Protein AF-A0AAE4M9Y8-F1 (afdb_monomer_lite)

Sequence (196 aa):
MDESIRLLVINYEISNPSALKWVSYSILFYFAWRFYLNSRRRIRTGYRKSVSIHNFPNKESRFYKKLVSLADEHYVKNKKSEFEETRQSKFDDNPVEGFNNELYRIHVSKFSYESEKLTLTYQVQYSGTRLAGNDFTNGVIKFSSIEWLLFKFIGFFKFSIKQEDAPDYLLPWVLFTLALVCGVLTKLGISVNCIG

Sec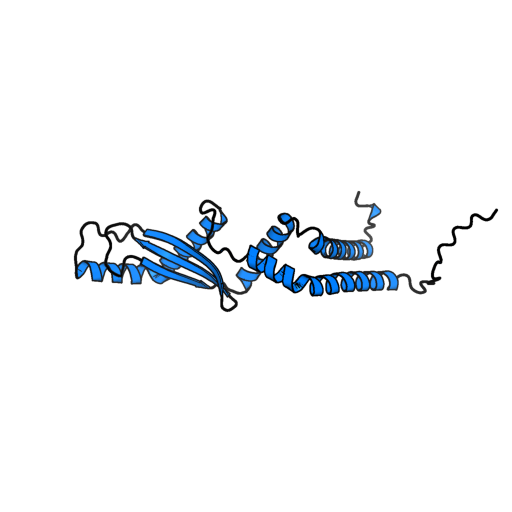ondary structure (DSSP, 8-state):
--------------S-HHHHHHHHHHHHHHHHHHHHHHHHHHHHHHHHHHH-BSS-S-TTSHHHHHHHHHHHHHHHHHTHHHHHHHHHHHHHHS--TT--SS-EEEEEEEEEEETTEEEEEEEEEESSS--TT-SEEEEEEE--HHHHHHHHHHHHHHHHHH-TTSHHHHHHHHHHHHHHHHHHHHHTT--GGG--

Radius of gyration: 28.94 Å; chains: 1; bounding box: 62×29×99 Å

pLDDT: mean 70.97, std 15.84, range [32.91, 94.44]

Structure (mmCIF, N/CA/C/O backbone):
data_AF-A0AAE4M9Y8-F1
#
_entry.id   AF-A0AAE4M9Y8-F1
#
loop_
_atom_site.group_PDB
_atom_site.id
_atom_site.type_symbol
_atom_site.label_atom_id
_atom_site.label_alt_id
_atom_site.label_comp_id
_atom_site.label_asym_id
_atom_site.label_entity_id
_atom_site.label_seq_id
_atom_site.pdbx_PDB_ins_code
_atom_site.Cartn_x
_atom_site.Cartn_y
_atom_site.Cartn_z
_atom_site.occupancy
_atom_site.B_iso_or_equiv
_atom_site.auth_seq_id
_atom_site.auth_comp_id
_atom_site.auth_asym_id
_atom_site.auth_atom_id
_atom_site.pdbx_PDB_model_num
ATOM 1 N N . MET A 1 1 ? 25.024 -17.452 -68.320 1.00 37.22 1 MET A N 1
ATOM 2 C CA . MET A 1 1 ? 24.162 -17.733 -67.159 1.00 37.22 1 MET A CA 1
ATOM 3 C C . MET A 1 1 ? 24.607 -16.785 -66.073 1.00 37.22 1 MET A C 1
ATOM 5 O O . MET A 1 1 ? 25.710 -16.929 -65.566 1.00 37.22 1 MET A O 1
ATOM 9 N N . ASP A 1 2 ? 23.809 -15.738 -65.887 1.00 40.50 2 ASP A N 1
ATOM 10 C CA . ASP A 1 2 ? 23.988 -14.692 -64.886 1.00 40.50 2 ASP A CA 1
ATOM 11 C C . ASP A 1 2 ? 23.599 -15.217 -63.505 1.00 40.50 2 ASP A C 1
ATOM 13 O O . ASP A 1 2 ? 22.469 -15.659 -63.316 1.00 40.50 2 ASP A O 1
ATOM 17 N N . GLU A 1 3 ? 24.492 -15.079 -62.529 1.00 40.16 3 GLU A N 1
ATOM 18 C CA . GLU A 1 3 ? 24.159 -15.196 -61.106 1.00 40.16 3 GLU A CA 1
ATOM 19 C C . GLU A 1 3 ? 24.722 -13.988 -60.347 1.00 40.16 3 GLU A C 1
ATOM 21 O O . GLU A 1 3 ? 25.567 -14.092 -59.464 1.00 40.16 3 GLU A O 1
ATOM 26 N N . SER A 1 4 ? 24.259 -12.788 -60.711 1.00 33.75 4 SER A N 1
ATOM 27 C CA . SER A 1 4 ? 24.432 -11.601 -59.873 1.00 33.75 4 SER A CA 1
ATOM 28 C C . SER A 1 4 ? 23.169 -11.393 -59.037 1.00 33.75 4 SER A C 1
ATOM 30 O O . SER A 1 4 ? 22.154 -10.915 -59.550 1.00 33.75 4 SER A O 1
ATOM 32 N N . ILE A 1 5 ? 23.219 -11.713 -57.743 1.00 35.91 5 ILE A N 1
ATOM 33 C CA . ILE A 1 5 ? 22.190 -11.281 -56.789 1.00 35.91 5 ILE A CA 1
ATOM 34 C C . ILE A 1 5 ? 22.395 -9.778 -56.567 1.00 35.91 5 ILE A C 1
ATOM 36 O O . ILE A 1 5 ? 23.125 -9.343 -55.678 1.00 35.91 5 ILE A O 1
ATOM 40 N N . ARG A 1 6 ? 21.772 -8.959 -57.422 1.00 32.91 6 ARG A N 1
ATOM 41 C CA . ARG A 1 6 ? 21.616 -7.522 -57.189 1.00 32.91 6 ARG A CA 1
ATOM 42 C C . ARG A 1 6 ? 20.614 -7.336 -56.055 1.00 32.91 6 ARG A C 1
ATOM 44 O O . ARG A 1 6 ? 19.415 -7.204 -56.287 1.00 32.91 6 ARG A O 1
ATOM 51 N N . LEU A 1 7 ? 21.107 -7.276 -54.822 1.00 37.88 7 LEU A N 1
ATOM 52 C CA . LEU A 1 7 ? 20.439 -6.445 -53.828 1.00 37.88 7 LEU A CA 1
ATOM 53 C C . LEU A 1 7 ? 20.457 -5.025 -54.404 1.00 37.88 7 LEU A C 1
ATOM 55 O O . LEU A 1 7 ? 21.527 -4.491 -54.693 1.00 37.88 7 LEU A O 1
ATOM 59 N N . LEU A 1 8 ? 19.276 -4.455 -54.649 1.00 42.84 8 LEU A N 1
ATOM 60 C CA . LEU A 1 8 ? 19.076 -3.036 -54.944 1.00 42.84 8 LEU A CA 1
ATOM 61 C C . LEU A 1 8 ? 19.569 -2.242 -53.725 1.00 42.84 8 LEU A C 1
ATOM 63 O O . LEU A 1 8 ? 18.801 -1.844 -52.853 1.00 42.84 8 LEU A O 1
ATOM 67 N N . VAL A 1 9 ? 20.888 -2.092 -53.621 1.00 39.91 9 VAL A N 1
ATOM 68 C CA . VAL A 1 9 ? 21.540 -1.221 -52.659 1.00 39.91 9 VAL A CA 1
ATOM 69 C C . VAL A 1 9 ? 21.173 0.183 -53.101 1.00 39.91 9 VAL A C 1
ATOM 71 O O . VAL A 1 9 ? 21.657 0.681 -54.116 1.00 39.91 9 VAL A O 1
ATOM 74 N N . ILE A 1 10 ? 20.272 0.816 -52.356 1.00 40.62 10 ILE A N 1
ATOM 75 C CA . ILE A 1 10 ? 20.215 2.271 -52.312 1.00 40.62 10 ILE A CA 1
ATOM 76 C C . ILE A 1 10 ? 21.647 2.697 -51.979 1.00 40.62 10 ILE A C 1
ATOM 78 O O . ILE A 1 10 ? 22.110 2.454 -50.865 1.00 40.62 10 ILE A O 1
ATOM 82 N N . ASN A 1 11 ? 22.371 3.233 -52.963 1.00 40.25 11 ASN A N 1
ATOM 83 C CA . ASN A 1 11 ? 23.727 3.751 -52.799 1.00 40.25 11 ASN A CA 1
ATOM 84 C C . ASN A 1 11 ? 23.649 4.995 -51.900 1.00 40.25 11 ASN A C 1
ATOM 86 O O . ASN A 1 11 ? 23.624 6.128 -52.370 1.00 40.25 11 ASN A O 1
ATOM 90 N N . TYR A 1 12 ? 23.526 4.780 -50.593 1.00 47.47 12 TYR A N 1
ATOM 91 C CA . TYR A 1 12 ? 23.706 5.816 -49.592 1.00 47.47 12 TYR A CA 1
ATOM 92 C C . TYR A 1 12 ? 25.202 5.887 -49.308 1.00 47.47 12 TYR A C 1
ATOM 94 O O . TYR A 1 12 ? 25.738 5.124 -48.506 1.00 47.47 12 TYR A O 1
ATOM 102 N N . GLU A 1 13 ? 25.896 6.788 -49.997 1.00 47.88 13 GLU A N 1
ATOM 103 C CA . GLU A 1 13 ? 27.241 7.166 -49.592 1.00 47.88 13 GLU A CA 1
ATOM 104 C C . GLU A 1 13 ? 27.118 7.921 -48.262 1.00 47.88 13 GLU A C 1
ATOM 106 O O . GLU A 1 13 ? 26.622 9.047 -48.196 1.00 47.88 13 GLU A O 1
ATOM 111 N N . ILE A 1 14 ? 27.485 7.263 -47.160 1.00 50.56 14 ILE A N 1
ATOM 112 C CA . ILE A 1 14 ? 27.466 7.873 -45.830 1.00 50.56 14 ILE A CA 1
ATOM 113 C C . ILE A 1 14 ? 28.656 8.831 -45.764 1.00 50.56 14 ILE A C 1
ATOM 115 O O . ILE A 1 14 ? 29.744 8.470 -45.326 1.00 50.56 14 ILE A O 1
ATOM 119 N N . SER A 1 15 ? 28.438 10.075 -46.184 1.00 57.81 15 SER A N 1
ATOM 120 C CA . SER A 1 15 ? 29.466 11.124 -46.219 1.00 57.81 15 SER A CA 1
ATOM 121 C C . SER A 1 15 ? 29.998 11.474 -44.821 1.00 57.81 15 SER A C 1
ATOM 123 O O . SER A 1 15 ? 31.056 12.080 -44.683 1.00 57.81 15 SER A O 1
ATOM 125 N N . ASN A 1 16 ? 29.267 11.098 -43.763 1.00 57.06 16 ASN A N 1
ATOM 126 C CA . ASN A 1 16 ? 29.684 11.285 -42.380 1.00 57.06 16 ASN A CA 1
ATOM 127 C C . ASN A 1 16 ? 29.318 10.070 -41.495 1.00 57.06 16 ASN A C 1
ATOM 129 O O . ASN A 1 16 ? 28.226 10.027 -40.918 1.00 57.06 16 ASN A O 1
ATOM 133 N N . PRO A 1 17 ? 30.223 9.089 -41.322 1.00 61.84 17 PRO A N 1
ATOM 134 C CA . PRO A 1 17 ? 29.968 7.890 -40.517 1.00 61.84 17 PRO A CA 1
ATOM 135 C C . PRO A 1 17 ? 29.718 8.188 -39.030 1.00 61.84 17 PRO A C 1
ATOM 137 O O . PRO A 1 17 ? 29.093 7.388 -38.332 1.00 61.84 17 PRO A O 1
ATOM 140 N N . SER A 1 18 ? 30.134 9.357 -38.530 1.00 60.47 18 SER A N 1
ATOM 141 C CA . SER A 1 18 ? 29.829 9.777 -37.157 1.00 60.47 18 SER A CA 1
ATOM 142 C C . SER A 1 18 ? 28.358 10.182 -36.972 1.00 60.47 18 SER A C 1
ATOM 144 O O . SER A 1 18 ? 27.792 9.958 -35.899 1.00 60.47 18 SER A O 1
ATOM 146 N N . ALA A 1 19 ? 27.709 10.687 -38.027 1.00 60.97 19 ALA A N 1
ATOM 147 C CA . ALA A 1 19 ? 26.287 11.026 -38.023 1.00 60.97 19 ALA A CA 1
ATOM 148 C C . ALA A 1 19 ? 25.396 9.774 -38.012 1.00 60.97 19 ALA A C 1
ATOM 150 O O . ALA A 1 19 ? 24.307 9.804 -37.444 1.00 60.97 19 ALA A O 1
ATOM 151 N N . LEU A 1 20 ? 25.880 8.649 -38.552 1.00 65.69 20 LEU A N 1
ATOM 152 C CA . LEU A 1 20 ? 25.139 7.387 -38.607 1.00 65.69 20 LEU A CA 1
ATOM 153 C C . LEU A 1 20 ? 24.733 6.884 -37.215 1.00 65.69 20 LEU A C 1
ATOM 155 O O . LEU A 1 20 ? 23.620 6.404 -37.034 1.00 65.69 20 LEU A O 1
ATOM 159 N N . LYS A 1 21 ? 25.600 7.046 -36.206 1.00 66.25 21 LYS A N 1
ATOM 160 C CA . LYS A 1 21 ? 25.289 6.665 -34.815 1.00 66.25 21 LYS A CA 1
ATOM 161 C C . LYS A 1 21 ? 24.096 7.454 -34.280 1.00 66.25 21 LYS A C 1
ATOM 163 O O . LYS A 1 21 ? 23.191 6.879 -33.684 1.00 66.25 21 LYS A O 1
ATOM 168 N N . TRP A 1 22 ? 24.079 8.758 -34.541 1.00 68.69 22 TRP A N 1
ATOM 169 C CA . TRP A 1 22 ? 22.992 9.638 -34.127 1.00 68.69 22 TRP A CA 1
ATOM 170 C C . TRP A 1 22 ? 21.701 9.341 -34.880 1.00 68.69 22 TRP A C 1
ATOM 172 O O . TRP A 1 22 ? 20.658 9.250 -34.246 1.00 68.69 22 TRP A O 1
ATOM 182 N N . VAL A 1 23 ? 21.774 9.089 -36.190 1.00 72.75 23 VAL A N 1
ATOM 183 C CA . VAL A 1 23 ? 20.616 8.672 -36.995 1.00 72.75 23 VAL A CA 1
ATOM 184 C C . VAL A 1 23 ? 20.043 7.351 -36.476 1.00 72.75 23 VAL A C 1
ATOM 186 O O . VAL A 1 23 ? 18.838 7.257 -36.254 1.00 72.75 23 VAL A O 1
ATOM 189 N N . SER A 1 24 ? 20.887 6.361 -36.177 1.00 68.75 24 SER A N 1
ATOM 190 C CA . SER A 1 24 ? 20.460 5.090 -35.583 1.00 68.75 24 SER A CA 1
ATOM 191 C C . SER A 1 24 ? 19.815 5.278 -34.208 1.00 68.75 24 SER A C 1
ATOM 193 O O . SER A 1 24 ? 18.764 4.695 -33.945 1.00 68.75 24 SER A O 1
ATOM 195 N N . TYR A 1 25 ? 20.373 6.131 -33.341 1.00 71.31 25 TYR A N 1
ATOM 196 C CA . TYR A 1 25 ? 19.757 6.456 -32.050 1.00 71.31 25 TYR A CA 1
ATOM 197 C C . TYR A 1 25 ? 18.426 7.190 -32.202 1.00 71.31 25 TYR A C 1
ATOM 199 O O . TYR A 1 25 ? 17.485 6.885 -31.473 1.00 71.31 25 TYR A O 1
ATOM 207 N N . SER A 1 26 ? 18.310 8.108 -33.161 1.00 70.69 26 SER A N 1
ATOM 208 C CA . SER A 1 26 ? 17.064 8.813 -33.461 1.00 70.69 26 SER A CA 1
ATOM 209 C C . SER A 1 26 ? 15.992 7.875 -34.011 1.00 70.69 26 SER A C 1
ATOM 211 O O . SER A 1 26 ? 14.836 7.990 -33.614 1.00 70.69 26 SER A O 1
ATOM 213 N N . ILE A 1 27 ? 16.360 6.916 -34.865 1.00 71.75 27 ILE A N 1
ATOM 214 C CA . ILE A 1 27 ? 15.446 5.891 -35.384 1.00 71.75 27 ILE A CA 1
ATOM 215 C C . ILE A 1 27 ? 14.986 4.966 -34.250 1.00 71.75 27 ILE A C 1
ATOM 217 O O . ILE A 1 27 ? 13.786 4.745 -34.090 1.00 71.75 27 ILE A O 1
ATOM 221 N N . LEU A 1 28 ? 15.910 4.482 -33.413 1.00 69.31 28 LEU A N 1
ATOM 222 C CA . LEU A 1 28 ? 15.579 3.656 -32.246 1.00 69.31 28 LEU A CA 1
ATOM 223 C C . LEU A 1 28 ? 14.674 4.404 -31.260 1.00 69.31 28 LEU A C 1
ATOM 225 O O . LEU A 1 28 ? 13.669 3.856 -30.809 1.00 69.31 28 LEU A O 1
ATOM 229 N N . PHE A 1 29 ? 14.982 5.670 -30.972 1.00 71.06 29 PHE A N 1
ATOM 230 C CA . PHE A 1 29 ? 14.150 6.523 -30.130 1.00 71.06 29 PHE A CA 1
ATOM 231 C C . PHE A 1 29 ? 12.767 6.743 -30.746 1.00 71.06 29 PHE A C 1
ATOM 233 O O . PHE A 1 29 ? 11.764 6.627 -30.048 1.00 71.06 29 PHE A O 1
ATOM 240 N N . TYR A 1 30 ? 12.689 7.014 -32.052 1.00 74.50 30 TYR A N 1
ATOM 241 C CA . TYR A 1 30 ? 11.427 7.196 -32.764 1.00 74.50 30 TYR A CA 1
ATOM 242 C C . TYR A 1 30 ? 10.544 5.949 -32.679 1.00 74.50 30 TYR A C 1
ATOM 244 O O . TYR A 1 30 ? 9.360 6.065 -32.354 1.00 74.50 30 TYR A O 1
ATOM 252 N N . PHE A 1 31 ? 11.106 4.758 -32.906 1.00 64.38 31 PHE A N 1
ATOM 253 C CA . PHE A 1 31 ? 10.368 3.503 -32.776 1.00 64.38 31 PHE A CA 1
ATOM 254 C C . PHE A 1 31 ? 9.948 3.231 -31.329 1.00 64.38 31 PHE A C 1
ATOM 256 O O . PHE A 1 31 ? 8.778 2.926 -31.100 1.00 64.38 31 PHE A O 1
ATOM 263 N N . ALA A 1 32 ? 10.833 3.426 -30.346 1.00 66.44 32 ALA A N 1
ATOM 264 C CA . ALA A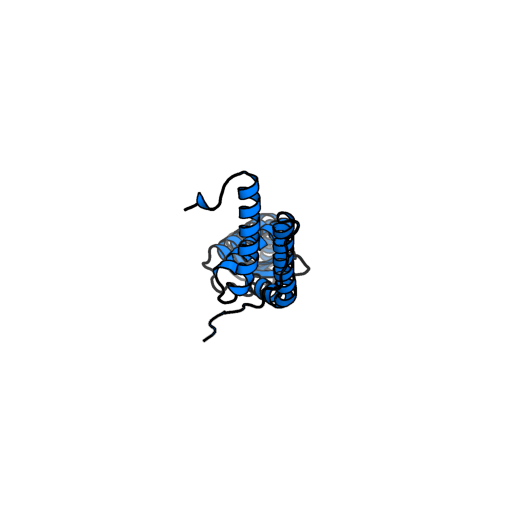 1 32 ? 10.496 3.287 -28.926 1.00 66.44 32 ALA A CA 1
ATOM 265 C C . ALA A 1 32 ? 9.383 4.264 -28.498 1.00 66.44 32 ALA A C 1
ATOM 267 O O . ALA A 1 32 ? 8.439 3.885 -27.801 1.00 66.44 32 ALA A O 1
ATOM 268 N N . TRP A 1 33 ? 9.438 5.509 -28.977 1.00 68.56 33 TRP A N 1
ATOM 269 C CA . TRP A 1 33 ? 8.441 6.547 -28.726 1.00 68.56 33 TRP A CA 1
ATOM 270 C C . TRP A 1 33 ? 7.088 6.237 -29.378 1.00 68.56 33 TRP A C 1
ATOM 272 O O . TRP A 1 33 ? 6.051 6.278 -28.711 1.00 68.56 33 TRP A O 1
ATOM 282 N N . ARG A 1 34 ? 7.071 5.876 -30.668 1.00 67.94 34 ARG A N 1
ATOM 283 C CA . ARG A 1 34 ? 5.857 5.451 -31.391 1.00 67.94 34 ARG A CA 1
ATOM 284 C C . ARG A 1 34 ? 5.220 4.232 -30.739 1.00 67.94 34 ARG A C 1
ATOM 286 O O . ARG A 1 34 ? 4.000 4.192 -30.576 1.00 67.94 34 ARG A O 1
ATOM 293 N N . PHE A 1 35 ? 6.039 3.268 -30.336 1.00 63.44 35 PHE A N 1
ATOM 294 C CA . PHE A 1 35 ? 5.577 2.073 -29.653 1.00 63.44 35 PHE A CA 1
ATOM 295 C C . PHE A 1 35 ? 4.979 2.415 -28.284 1.00 63.44 35 PHE A C 1
ATOM 297 O O . PHE A 1 35 ? 3.879 1.955 -27.978 1.00 63.44 35 PHE A O 1
ATOM 304 N N . TYR A 1 36 ? 5.616 3.300 -27.504 1.00 65.94 36 TYR A N 1
ATOM 305 C CA . TYR A 1 36 ? 5.064 3.822 -26.249 1.00 65.94 36 TYR A CA 1
ATOM 306 C C . TYR A 1 36 ? 3.713 4.517 -26.453 1.00 65.94 36 TYR A C 1
ATOM 308 O O . TYR A 1 36 ? 2.771 4.248 -25.711 1.00 65.94 36 TYR A O 1
ATOM 316 N N . LEU A 1 37 ? 3.580 5.377 -27.468 1.00 68.50 37 LEU A N 1
ATOM 317 C CA . LEU A 1 37 ? 2.318 6.059 -27.766 1.00 68.50 37 LEU A CA 1
ATOM 318 C C . LEU A 1 37 ? 1.194 5.071 -28.107 1.00 68.50 37 LEU A C 1
ATOM 320 O O . LEU A 1 37 ? 0.09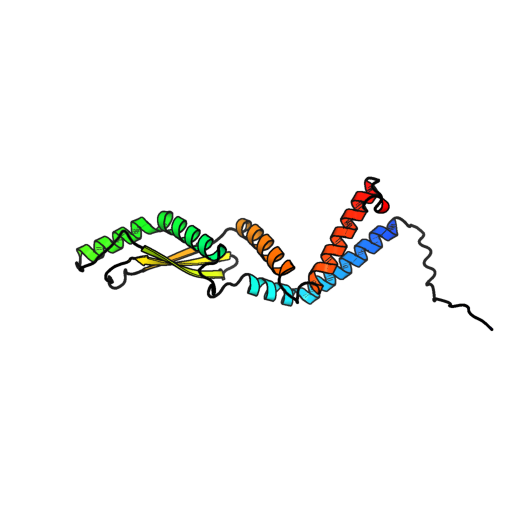2 5.202 -27.571 1.00 68.50 37 LEU A O 1
ATOM 324 N N . ASN A 1 38 ? 1.484 4.057 -28.925 1.00 64.38 38 ASN A N 1
ATOM 325 C CA . ASN A 1 38 ? 0.505 3.046 -29.337 1.00 64.38 38 ASN A CA 1
ATOM 326 C C . ASN A 1 38 ? 0.114 2.099 -28.190 1.00 64.38 38 ASN A C 1
ATOM 328 O O . ASN A 1 38 ? -1.040 1.689 -28.076 1.00 64.38 38 ASN A O 1
ATOM 332 N N . SER A 1 39 ? 1.049 1.792 -27.293 1.00 61.59 39 SER A N 1
ATOM 333 C CA . SER A 1 39 ? 0.820 0.911 -26.144 1.00 61.59 39 SER A CA 1
ATOM 334 C C . SER A 1 39 ? 0.386 1.662 -24.878 1.00 61.59 39 SER A C 1
ATOM 336 O O . SER A 1 39 ? -0.009 1.031 -23.898 1.00 61.59 39 SER A O 1
ATOM 338 N N . ARG A 1 40 ? 0.347 3.005 -24.888 1.00 65.75 40 ARG A N 1
ATOM 339 C CA . ARG A 1 40 ? 0.115 3.858 -23.705 1.00 65.75 40 ARG A CA 1
ATOM 340 C C . ARG A 1 40 ? -1.140 3.497 -22.919 1.00 65.75 40 ARG A C 1
ATOM 342 O O . ARG A 1 40 ? -1.103 3.479 -21.690 1.00 65.75 40 ARG A O 1
ATOM 349 N N . ARG A 1 41 ? -2.260 3.215 -23.596 1.00 61.94 41 ARG A N 1
ATOM 350 C CA . ARG A 1 41 ? -3.513 2.805 -22.931 1.00 61.94 41 ARG A CA 1
ATOM 351 C C . ARG A 1 41 ? -3.405 1.400 -22.341 1.00 61.94 41 ARG A C 1
ATOM 353 O O . ARG A 1 41 ? -3.808 1.213 -21.199 1.00 61.94 41 ARG A O 1
ATOM 360 N N . ARG A 1 42 ? -2.828 0.439 -23.071 1.00 64.31 42 ARG A N 1
ATOM 361 C CA . ARG A 1 42 ? -2.630 -0.940 -22.596 1.00 64.31 42 ARG A CA 1
ATOM 362 C C . ARG A 1 42 ? -1.659 -0.981 -21.412 1.00 64.31 42 ARG A C 1
ATOM 364 O O . ARG A 1 42 ? -2.008 -1.552 -20.388 1.00 64.31 42 ARG A O 1
ATOM 371 N N . ILE A 1 43 ? -0.529 -0.275 -21.496 1.00 60.00 43 ILE A N 1
ATOM 372 C CA . ILE A 1 43 ? 0.446 -0.117 -20.407 1.00 60.00 43 ILE A CA 1
ATOM 373 C C . ILE A 1 43 ? -0.205 0.567 -19.211 1.00 60.00 43 ILE A C 1
ATOM 375 O O . ILE A 1 43 ? -0.137 0.050 -18.105 1.00 60.00 43 ILE A O 1
ATOM 379 N N . ARG A 1 44 ? -0.887 1.704 -19.401 1.00 62.84 44 ARG A N 1
ATOM 380 C CA . ARG A 1 44 ? -1.542 2.418 -18.294 1.00 62.84 44 ARG A CA 1
ATOM 381 C C . ARG A 1 44 ? -2.596 1.552 -17.607 1.00 62.84 44 ARG A C 1
ATOM 383 O O . ARG A 1 44 ? -2.687 1.592 -16.385 1.00 62.84 44 ARG A O 1
ATOM 390 N N . THR A 1 45 ? -3.385 0.793 -18.362 1.00 63.09 45 THR A N 1
ATOM 391 C CA . THR A 1 45 ? -4.425 -0.084 -17.811 1.00 63.09 45 THR A CA 1
ATOM 392 C C . THR A 1 45 ? -3.831 -1.327 -17.150 1.00 63.09 45 THR A C 1
ATOM 394 O O . THR A 1 45 ? -4.244 -1.655 -16.044 1.00 63.09 45 THR A O 1
ATOM 397 N N . GLY A 1 46 ? -2.838 -1.981 -17.760 1.00 57.78 46 GLY A N 1
ATOM 398 C CA . GLY A 1 46 ? -2.127 -3.129 -17.184 1.00 57.78 46 GLY A CA 1
ATOM 399 C C . GLY A 1 46 ? -1.369 -2.756 -15.912 1.00 57.78 46 GLY A C 1
ATOM 400 O O . GLY A 1 46 ? -1.513 -3.413 -14.887 1.00 57.78 46 GLY A O 1
ATOM 401 N N . TYR A 1 47 ? -0.680 -1.617 -15.933 1.00 58.84 47 TYR A N 1
ATOM 402 C CA . TYR A 1 47 ? -0.024 -1.029 -14.772 1.00 58.84 47 TYR A CA 1
ATOM 403 C C . TYR A 1 47 ? -1.021 -0.629 -13.674 1.00 58.84 47 TYR A C 1
ATOM 405 O O . TYR A 1 47 ? -0.810 -0.894 -12.496 1.00 58.84 47 TYR A O 1
ATOM 413 N N . ARG A 1 48 ? -2.160 -0.021 -14.034 1.00 60.34 48 ARG A N 1
ATOM 414 C CA . ARG A 1 48 ? -3.224 0.263 -13.059 1.00 60.34 48 ARG A CA 1
ATOM 415 C C . ARG A 1 48 ? -3.793 -1.015 -12.455 1.00 60.34 48 ARG A C 1
ATOM 417 O O . ARG A 1 48 ? -4.023 -1.013 -11.258 1.00 60.34 48 ARG A O 1
ATOM 424 N N . LYS A 1 49 ? -3.979 -2.083 -13.236 1.00 58.19 49 LYS A N 1
ATOM 425 C CA . LYS A 1 49 ? -4.442 -3.390 -12.744 1.00 58.19 49 LYS A CA 1
ATOM 426 C C . LYS A 1 49 ? -3.416 -4.070 -11.838 1.00 58.19 49 LYS A C 1
ATOM 428 O O . LYS A 1 49 ? -3.807 -4.656 -10.838 1.00 58.19 49 LYS A O 1
ATOM 433 N N . SER A 1 50 ? -2.122 -3.974 -12.147 1.00 57.22 50 SER A N 1
ATOM 434 C CA . SER A 1 50 ? -1.066 -4.551 -11.303 1.00 57.22 50 SER A CA 1
ATOM 435 C C . SER A 1 50 ? -0.886 -3.800 -9.979 1.00 57.22 50 SER A C 1
ATOM 437 O O . SER A 1 50 ? -0.436 -4.388 -8.997 1.00 57.22 50 SER A O 1
ATOM 439 N N . VAL A 1 51 ? -1.269 -2.519 -9.936 1.00 54.50 51 VAL A N 1
ATOM 440 C CA . VAL A 1 51 ? -1.218 -1.670 -8.734 1.00 54.50 51 VAL A CA 1
ATOM 441 C C . VAL A 1 51 ? -2.555 -1.632 -7.979 1.00 54.50 51 VAL A C 1
ATOM 443 O O . VAL A 1 51 ? -2.554 -1.472 -6.760 1.00 54.50 51 VAL A O 1
ATOM 446 N N . SER A 1 52 ? -3.702 -1.792 -8.650 1.00 52.12 52 SER A N 1
ATOM 447 C CA . SER A 1 52 ? -5.018 -1.823 -8.005 1.00 52.12 52 SER A CA 1
ATOM 448 C C . SER A 1 52 ? -5.244 -3.179 -7.346 1.00 52.12 52 SER A C 1
ATOM 450 O O . SER A 1 52 ? -5.804 -4.096 -7.943 1.00 52.12 52 SER A O 1
ATOM 452 N N . ILE A 1 53 ? -4.842 -3.302 -6.088 1.00 54.84 53 ILE A N 1
ATOM 453 C CA . ILE A 1 53 ? -5.132 -4.493 -5.297 1.00 54.84 53 ILE A CA 1
ATOM 454 C C . ILE A 1 53 ? -6.473 -4.249 -4.609 1.00 54.84 53 ILE A C 1
ATOM 456 O O . ILE A 1 53 ? -6.550 -3.798 -3.468 1.00 54.84 53 ILE A O 1
ATOM 460 N N . HIS A 1 54 ? -7.557 -4.468 -5.354 1.00 53.19 54 HIS A N 1
ATOM 461 C CA . HIS A 1 54 ? -8.864 -4.659 -4.733 1.00 53.19 54 HIS A CA 1
ATOM 462 C C . HIS A 1 54 ? -8.915 -6.103 -4.252 1.00 53.19 54 HIS A C 1
ATOM 464 O O . HIS A 1 54 ? -8.756 -7.011 -5.062 1.00 53.19 54 HIS A O 1
ATOM 470 N N . ASN A 1 55 ? -9.114 -6.281 -2.945 1.00 53.53 55 ASN A N 1
ATOM 471 C CA . ASN A 1 55 ? -9.097 -7.559 -2.235 1.00 53.53 55 ASN A CA 1
ATOM 472 C C . ASN A 1 55 ? -7.755 -8.286 -2.349 1.00 53.53 55 ASN A C 1
ATOM 474 O O . ASN A 1 55 ? -7.468 -8.936 -3.344 1.00 53.53 55 ASN A O 1
ATOM 478 N N . PHE A 1 56 ? -6.930 -8.205 -1.303 1.00 62.88 56 PHE A N 1
ATOM 479 C CA . PHE A 1 56 ? -5.727 -9.027 -1.171 1.00 62.88 56 PHE A CA 1
ATOM 480 C C . PHE A 1 56 ? -6.122 -10.508 -1.095 1.00 62.88 56 PHE A C 1
ATOM 482 O O . PHE A 1 56 ? -6.597 -10.935 -0.041 1.00 62.88 56 PHE A O 1
ATOM 489 N N . PRO A 1 57 ? -5.910 -11.316 -2.153 1.00 58.12 57 PRO A N 1
ATOM 490 C CA . PRO A 1 57 ? -6.305 -12.720 -2.112 1.00 58.12 57 PRO A CA 1
ATOM 491 C C . PRO A 1 57 ? -5.384 -13.516 -1.177 1.00 58.12 57 PRO A C 1
ATOM 493 O O . PRO A 1 57 ? -5.789 -14.524 -0.612 1.00 58.12 57 PRO A O 1
ATOM 496 N N . ASN A 1 58 ? -4.153 -13.033 -0.963 1.00 69.31 58 ASN A N 1
ATOM 497 C CA . ASN A 1 58 ? -3.167 -13.661 -0.096 1.00 69.31 58 ASN A CA 1
ATOM 498 C C . ASN A 1 58 ? -2.799 -12.748 1.089 1.00 69.31 58 ASN A C 1
ATOM 500 O O . ASN A 1 58 ? -1.881 -11.919 1.006 1.00 69.31 58 ASN A O 1
ATOM 504 N N . LYS A 1 59 ? -3.509 -12.949 2.205 1.00 76.88 59 LYS A N 1
ATOM 505 C CA . LYS A 1 59 ? -3.262 -12.284 3.496 1.00 76.88 59 LYS A CA 1
ATOM 506 C C . LYS A 1 59 ? -1.949 -12.721 4.163 1.00 76.88 59 LYS A C 1
ATOM 508 O O . LYS A 1 59 ? -1.464 -12.043 5.060 1.00 76.88 59 LYS A O 1
ATOM 513 N N . GLU A 1 60 ? -1.330 -13.810 3.714 1.00 76.56 60 GLU A N 1
ATOM 514 C CA . GLU A 1 60 ? -0.042 -14.273 4.245 1.00 76.56 60 GLU A CA 1
ATOM 515 C C . GLU A 1 60 ? 1.161 -13.633 3.545 1.00 76.56 60 GLU A C 1
ATOM 517 O O . GLU A 1 60 ? 2.291 -13.709 4.039 1.00 76.56 60 GLU A O 1
ATOM 522 N N . SER A 1 61 ? 0.933 -12.967 2.410 1.00 76.12 61 SER A N 1
ATOM 523 C CA . SER A 1 61 ? 1.999 -12.340 1.637 1.00 76.12 61 SER A CA 1
ATOM 524 C C . SER A 1 61 ? 2.774 -11.306 2.466 1.00 76.12 61 SER A C 1
ATOM 526 O O . SER A 1 61 ? 2.199 -10.500 3.202 1.00 76.12 61 SER A O 1
ATOM 528 N N . ARG A 1 62 ? 4.106 -11.267 2.290 1.00 75.69 62 ARG A N 1
ATOM 529 C CA . ARG A 1 62 ? 4.981 -10.260 2.931 1.00 75.69 62 ARG A CA 1
ATOM 530 C C . ARG A 1 62 ? 4.501 -8.829 2.678 1.00 75.69 62 ARG A C 1
ATOM 532 O O . ARG A 1 62 ? 4.645 -7.963 3.532 1.00 75.69 62 ARG A O 1
ATOM 539 N N . PHE A 1 63 ? 3.923 -8.592 1.501 1.00 77.75 63 PHE A N 1
ATOM 540 C CA . PHE A 1 63 ? 3.383 -7.293 1.130 1.00 77.75 63 PHE A CA 1
ATOM 541 C C . PHE A 1 63 ? 2.161 -6.908 1.972 1.00 77.75 63 PHE A C 1
ATOM 543 O O . PHE A 1 63 ? 2.141 -5.817 2.532 1.00 77.75 63 PHE A O 1
ATOM 550 N N . TYR A 1 64 ? 1.189 -7.813 2.122 1.00 82.06 64 TYR A N 1
ATOM 551 C CA . TYR A 1 64 ? 0.024 -7.572 2.973 1.00 82.06 64 TYR A CA 1
ATOM 552 C C . TYR A 1 64 ? 0.431 -7.344 4.433 1.00 82.06 64 TYR A C 1
ATOM 554 O O . TYR A 1 64 ? 0.001 -6.367 5.038 1.00 82.06 64 TYR A O 1
ATOM 562 N N . LYS A 1 65 ? 1.340 -8.172 4.970 1.00 83.88 65 LYS A N 1
ATOM 563 C CA . LYS A 1 65 ? 1.874 -8.002 6.334 1.00 83.88 65 LYS A CA 1
ATOM 564 C C . LYS A 1 65 ? 2.516 -6.624 6.539 1.00 83.88 65 LYS A C 1
ATOM 566 O O . LYS A 1 65 ? 2.291 -5.996 7.568 1.00 83.88 65 LYS A O 1
ATOM 571 N N . LYS A 1 66 ? 3.246 -6.115 5.538 1.00 85.12 66 LYS A N 1
ATOM 572 C CA . LYS A 1 66 ? 3.820 -4.761 5.577 1.00 85.12 66 LYS A CA 1
ATOM 573 C C . LYS A 1 66 ? 2.745 -3.669 5.601 1.00 85.12 66 LYS A C 1
ATOM 575 O O . LYS A 1 66 ? 2.890 -2.700 6.332 1.00 85.12 66 LYS A O 1
ATOM 580 N N . LEU A 1 67 ? 1.669 -3.816 4.827 1.00 87.00 67 LEU A N 1
ATOM 581 C CA . LEU A 1 67 ? 0.560 -2.853 4.846 1.00 87.00 67 LEU A CA 1
ATOM 582 C C . LEU A 1 67 ? -0.192 -2.855 6.178 1.00 87.00 67 LEU A C 1
ATOM 584 O O . LEU A 1 67 ? -0.577 -1.790 6.644 1.00 87.00 67 LEU A O 1
ATOM 588 N N . VAL A 1 68 ? -0.378 -4.027 6.793 1.00 90.81 68 VAL A N 1
ATOM 589 C CA . VAL A 1 68 ? -0.969 -4.138 8.135 1.00 90.81 68 VAL A CA 1
ATOM 590 C C . VAL A 1 68 ? -0.096 -3.422 9.164 1.00 90.81 68 VAL A C 1
ATOM 592 O O . VAL A 1 68 ? -0.619 -2.620 9.922 1.00 90.81 68 VAL A O 1
ATOM 595 N N . SER A 1 69 ? 1.222 -3.638 9.140 1.00 91.44 69 SER A N 1
ATOM 596 C CA . SER A 1 69 ? 2.167 -2.941 10.025 1.00 91.44 69 SER A CA 1
ATOM 597 C C . SER A 1 69 ? 2.132 -1.418 9.842 1.00 91.44 69 SER A C 1
ATOM 599 O O . SER A 1 69 ? 2.077 -0.693 10.826 1.00 91.44 69 SER A O 1
ATOM 601 N N . LEU A 1 70 ? 2.064 -0.918 8.603 1.00 90.50 70 LEU A N 1
ATOM 602 C CA . LEU A 1 70 ? 1.909 0.522 8.349 1.00 90.50 70 LEU A CA 1
ATOM 603 C C . LEU A 1 70 ? 0.574 1.077 8.868 1.00 90.50 70 LEU A C 1
ATOM 605 O O . LEU A 1 70 ? 0.515 2.196 9.374 1.00 90.50 70 LEU A O 1
ATOM 609 N N . ALA A 1 71 ? -0.507 0.311 8.717 1.00 92.50 71 ALA A N 1
ATOM 610 C CA . ALA A 1 71 ? -1.814 0.680 9.248 1.00 92.50 71 ALA A CA 1
ATOM 611 C C . ALA A 1 71 ? -1.824 0.704 10.785 1.00 92.50 71 ALA A C 1
ATOM 613 O O . ALA A 1 71 ? -2.454 1.585 11.368 1.00 92.50 71 ALA A O 1
ATOM 614 N N . ASP A 1 72 ? -1.093 -0.215 11.416 1.00 94.44 72 ASP A N 1
ATOM 615 C CA . ASP A 1 72 ? -0.904 -0.292 12.865 1.00 94.44 72 ASP A CA 1
ATOM 616 C C . ASP A 1 72 ? -0.170 0.922 13.420 1.00 94.44 72 ASP A C 1
ATOM 618 O O . ASP A 1 72 ? -0.718 1.657 14.239 1.00 94.44 72 ASP A O 1
ATOM 622 N N . GLU A 1 73 ? 1.007 1.224 12.876 1.00 93.94 73 GLU A N 1
ATOM 623 C CA . GLU A 1 73 ? 1.786 2.402 13.265 1.00 93.94 73 GLU A CA 1
ATOM 624 C C . GLU A 1 73 ? 0.970 3.695 13.127 1.00 93.94 73 GLU A C 1
ATOM 626 O O . GLU A 1 73 ? 0.957 4.544 14.022 1.00 93.94 73 GLU A O 1
ATOM 631 N N . HIS A 1 74 ? 0.238 3.837 12.019 1.00 94.19 74 HIS A N 1
ATOM 632 C CA . HIS A 1 74 ? -0.619 4.995 11.795 1.00 94.19 74 HIS A CA 1
ATOM 633 C C . HIS A 1 74 ? -1.791 5.061 12.785 1.00 94.19 74 HIS A C 1
ATOM 635 O O . HIS A 1 74 ? -2.153 6.151 13.233 1.00 94.19 74 HIS A O 1
ATOM 641 N N . TYR A 1 75 ? -2.402 3.923 13.123 1.00 94.31 75 TYR A N 1
ATOM 642 C CA . TYR A 1 75 ? -3.487 3.859 14.097 1.00 94.31 75 TYR A CA 1
ATOM 643 C C . TYR A 1 75 ? -3.015 4.252 15.497 1.00 94.31 75 TYR A C 1
ATOM 645 O O . TYR A 1 75 ? -3.589 5.169 16.090 1.00 94.31 75 TYR A O 1
ATOM 653 N N . VAL A 1 76 ? -1.945 3.614 15.983 1.00 93.81 76 VAL A N 1
ATOM 654 C CA . VAL A 1 76 ? -1.374 3.866 17.313 1.00 93.81 76 VAL A CA 1
ATOM 655 C C . VAL A 1 76 ? -1.003 5.335 17.473 1.00 93.81 76 VAL A C 1
ATOM 657 O O . VAL A 1 76 ? -1.309 5.933 18.499 1.00 93.81 76 VAL A O 1
ATOM 660 N N . LYS A 1 77 ? -0.400 5.936 16.443 1.00 93.56 77 LYS A N 1
ATOM 661 C CA . LYS A 1 77 ? 0.063 7.323 16.505 1.00 93.56 77 LYS A CA 1
ATOM 662 C C . LYS A 1 77 ? -1.065 8.355 16.464 1.00 93.56 77 LYS A C 1
ATOM 664 O O . LYS A 1 77 ? -0.963 9.375 17.133 1.00 93.56 77 LYS A O 1
ATOM 669 N N . ASN A 1 78 ? -2.093 8.132 15.641 1.00 92.38 78 ASN A N 1
ATOM 670 C CA . ASN A 1 78 ? -3.020 9.206 15.265 1.00 92.38 78 ASN A CA 1
ATOM 671 C C . ASN A 1 78 ? -4.454 9.022 15.763 1.00 92.38 78 ASN A C 1
ATOM 673 O O . ASN A 1 78 ? -5.211 9.984 15.729 1.00 92.38 78 ASN A O 1
ATOM 677 N N . LYS A 1 79 ? -4.870 7.800 16.116 1.00 91.44 79 LYS A N 1
ATOM 678 C CA . LYS A 1 79 ? -6.290 7.491 16.367 1.00 91.44 79 LYS A CA 1
ATOM 679 C C . LYS A 1 79 ? -6.558 6.691 17.636 1.00 91.44 79 LYS A C 1
ATOM 681 O O . LYS A 1 79 ? -7.687 6.711 18.112 1.00 91.44 79 LYS A O 1
ATOM 686 N N . LYS A 1 80 ? -5.561 5.968 18.157 1.00 92.50 80 LYS A N 1
ATOM 687 C CA . LYS A 1 80 ? -5.760 5.016 19.255 1.00 92.50 80 LYS A CA 1
ATOM 688 C C . LYS A 1 80 ? -6.315 5.671 20.524 1.00 92.50 80 LYS A C 1
ATOM 690 O O . LYS A 1 80 ? -7.363 5.235 20.978 1.00 92.50 80 LYS A O 1
ATOM 695 N N . SER A 1 81 ? -5.671 6.727 21.034 1.00 92.44 81 SER A N 1
ATOM 696 C CA . SER A 1 81 ? -6.091 7.394 22.286 1.00 92.44 81 SER A CA 1
ATOM 697 C C . SER A 1 81 ? -7.539 7.876 22.213 1.00 92.44 81 SER A C 1
ATOM 699 O O . SER A 1 81 ? -8.375 7.460 23.005 1.00 92.44 81 SER A O 1
ATOM 701 N N . GLU A 1 82 ? -7.857 8.671 21.186 1.00 92.81 82 GLU A N 1
ATOM 702 C CA . GLU A 1 82 ? -9.191 9.248 20.992 1.00 92.81 82 GLU A CA 1
ATOM 703 C C . GLU A 1 82 ? -10.272 8.161 20.881 1.00 92.81 82 GLU A C 1
ATOM 705 O O . GLU A 1 82 ? -11.352 8.266 21.467 1.00 92.81 82 GLU A O 1
ATOM 710 N N . PHE A 1 83 ? -9.988 7.079 20.151 1.00 91.19 83 PHE A N 1
ATOM 711 C CA . PHE A 1 83 ? -10.956 6.002 19.985 1.00 91.19 83 PHE A CA 1
ATOM 712 C C . PHE A 1 83 ? -11.136 5.175 21.264 1.00 91.19 83 PHE A C 1
ATOM 714 O O . PHE A 1 83 ? -12.269 4.831 21.599 1.00 91.19 83 PHE A O 1
ATOM 721 N N . GLU A 1 84 ? -10.061 4.884 21.999 1.00 92.12 84 GLU A N 1
ATOM 722 C CA . GLU A 1 84 ? -10.126 4.166 23.277 1.00 92.12 84 GLU A CA 1
ATOM 723 C C . GLU A 1 84 ? -10.883 4.964 24.342 1.00 92.12 84 GLU A C 1
ATOM 725 O O . GLU A 1 84 ? -11.715 4.377 25.034 1.00 92.12 84 GLU A O 1
ATOM 730 N N . GLU A 1 85 ? -10.682 6.282 24.409 1.00 91.75 85 GLU A N 1
ATOM 731 C CA . GLU A 1 85 ? -11.444 7.197 25.271 1.00 91.75 85 GLU A CA 1
ATOM 732 C C . GLU A 1 85 ? -12.934 7.194 24.911 1.00 91.75 85 GLU A C 1
ATOM 734 O O . GLU A 1 85 ? -13.793 7.032 25.778 1.00 91.75 85 GLU A O 1
ATOM 739 N N . THR A 1 86 ? -13.259 7.275 23.616 1.00 89.62 86 THR A N 1
ATOM 740 C CA . THR A 1 86 ? -14.654 7.225 23.146 1.00 89.62 86 THR A CA 1
ATOM 741 C C . THR A 1 86 ? -15.312 5.876 23.474 1.00 89.62 86 THR A C 1
ATOM 743 O O . THR A 1 86 ? -16.508 5.806 23.765 1.00 89.62 86 THR A O 1
ATOM 746 N N . ARG A 1 87 ? -14.559 4.770 23.412 1.00 89.94 87 ARG A N 1
ATOM 747 C CA . ARG A 1 87 ? -15.053 3.439 23.800 1.00 89.94 87 ARG A CA 1
ATOM 748 C C . ARG A 1 87 ? -15.265 3.330 25.305 1.00 89.94 87 ARG A C 1
ATOM 750 O O . ARG A 1 87 ? -16.299 2.800 25.700 1.00 89.94 87 ARG A O 1
ATOM 757 N N . GLN A 1 88 ? -14.332 3.844 26.104 1.00 90.19 88 GLN A N 1
ATOM 758 C CA . GLN A 1 88 ? -14.434 3.836 27.561 1.00 90.19 88 GLN A CA 1
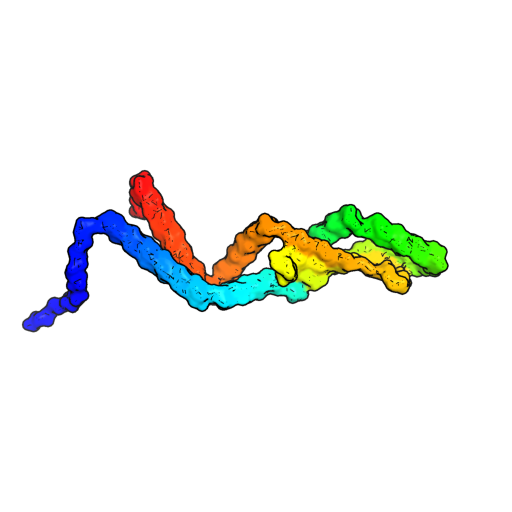ATOM 759 C C . GLN A 1 88 ? -15.642 4.650 28.028 1.00 90.19 88 GLN A C 1
ATOM 761 O O . GLN A 1 88 ? -16.477 4.120 28.746 1.00 90.19 88 GLN A O 1
ATOM 766 N N . SER A 1 89 ? -15.813 5.870 27.513 1.00 90.00 89 SER A N 1
ATOM 767 C CA . SER A 1 89 ? -16.967 6.714 27.845 1.00 90.00 89 SER A CA 1
ATOM 768 C C . SER A 1 89 ? -18.303 6.023 27.544 1.00 90.00 89 SER A C 1
ATOM 770 O O . SER A 1 89 ? -19.206 6.059 28.371 1.00 90.00 89 SER A O 1
ATOM 772 N N . LYS A 1 90 ? -18.429 5.323 26.405 1.00 86.81 90 LYS A N 1
ATOM 773 C CA . LYS A 1 90 ? -19.654 4.561 26.101 1.00 86.81 90 LYS A CA 1
ATOM 774 C C . LYS A 1 90 ? -19.870 3.353 27.010 1.00 86.81 90 LYS A C 1
ATOM 776 O O . LYS A 1 90 ? -21.017 2.981 27.245 1.00 86.81 90 LYS A O 1
ATOM 781 N N . PHE A 1 91 ? -18.795 2.703 27.443 1.00 87.31 91 PHE A N 1
ATOM 782 C CA . PHE A 1 91 ? -18.883 1.610 28.404 1.00 87.31 91 PHE A CA 1
ATOM 783 C C . PHE A 1 91 ? -19.325 2.125 29.777 1.00 87.31 91 PHE A C 1
ATOM 785 O O . PHE A 1 91 ? -20.159 1.490 30.412 1.00 87.31 91 PHE A O 1
ATOM 792 N N . ASP A 1 92 ? -18.823 3.285 30.200 1.00 88.38 92 ASP A N 1
ATOM 793 C CA . ASP A 1 92 ? -19.216 3.907 31.465 1.00 88.38 92 ASP A CA 1
ATOM 794 C C . ASP A 1 92 ? -20.714 4.279 31.461 1.00 88.38 92 ASP A C 1
ATOM 796 O O . ASP A 1 92 ? -21.393 4.102 32.472 1.00 88.38 92 ASP A O 1
ATOM 800 N N . ASP A 1 93 ? -21.254 4.701 30.308 1.00 88.44 93 ASP A N 1
ATOM 801 C CA . ASP A 1 93 ? -22.688 4.974 30.126 1.00 88.44 93 ASP A CA 1
ATOM 802 C C . ASP A 1 93 ? -23.554 3.701 30.115 1.00 88.44 93 ASP A C 1
ATOM 804 O O . ASP A 1 93 ? -24.684 3.705 30.605 1.00 88.44 93 ASP A O 1
ATOM 808 N N . ASN A 1 94 ? -23.063 2.617 29.506 1.00 86.06 94 ASN A N 1
ATOM 809 C CA . ASN A 1 94 ? -23.769 1.340 29.392 1.00 86.06 94 ASN A CA 1
ATOM 810 C C . ASN A 1 94 ? -22.781 0.173 29.534 1.00 86.06 94 ASN A C 1
ATOM 812 O O . ASN A 1 94 ? -22.236 -0.295 28.526 1.00 86.06 94 ASN A O 1
ATOM 816 N N . PRO A 1 95 ? -22.566 -0.326 30.763 1.00 84.19 95 PRO A N 1
ATOM 817 C CA . PRO A 1 95 ? -21.613 -1.397 31.010 1.00 84.19 95 PRO A CA 1
ATOM 818 C C . PRO A 1 95 ? -22.029 -2.686 30.304 1.00 84.19 95 PRO A C 1
ATOM 820 O O . PRO A 1 95 ? -23.176 -3.127 30.396 1.00 84.19 95 PRO A O 1
ATOM 823 N N . VAL A 1 96 ? -21.079 -3.320 29.617 1.00 84.06 96 VAL A N 1
ATOM 824 C CA . VAL A 1 96 ? -21.291 -4.591 28.912 1.00 84.06 96 VAL A CA 1
ATOM 825 C C . VAL A 1 96 ? -20.256 -5.614 29.367 1.00 84.06 96 VAL A C 1
ATOM 827 O O . VAL A 1 96 ? -19.053 -5.358 29.318 1.00 84.06 96 VAL A O 1
ATOM 830 N N . GLU A 1 97 ? -20.702 -6.802 29.772 1.00 82.94 97 GLU A N 1
ATOM 831 C CA . GLU A 1 97 ? -19.789 -7.896 30.114 1.00 82.94 97 GLU A CA 1
ATOM 832 C C . GLU A 1 97 ? -18.881 -8.260 28.930 1.00 82.94 97 GLU A C 1
ATOM 834 O O . GLU A 1 97 ? -19.325 -8.339 27.784 1.00 82.94 97 GLU A O 1
ATOM 839 N N . GLY A 1 98 ? -17.592 -8.495 29.197 1.00 80.19 98 GLY A N 1
ATOM 840 C CA . GLY A 1 98 ? -16.612 -8.857 28.165 1.00 80.19 98 GLY A CA 1
ATOM 841 C C . GLY A 1 98 ? -16.077 -7.683 27.335 1.00 80.19 98 GLY A C 1
ATOM 842 O O . GLY A 1 98 ? -15.532 -7.905 26.249 1.00 80.19 98 GLY A O 1
ATOM 843 N N . PHE A 1 99 ? -16.218 -6.443 27.818 1.00 82.56 99 PHE A N 1
ATOM 844 C CA . PHE A 1 99 ? -15.526 -5.283 27.256 1.00 82.56 99 PHE A CA 1
ATOM 845 C C . PHE A 1 99 ? -14.001 -5.459 27.318 1.00 82.56 99 PHE A C 1
ATOM 847 O O . PHE A 1 99 ? -13.442 -5.865 28.335 1.00 82.56 99 PHE A O 1
ATOM 854 N N . ASN A 1 100 ? -13.320 -5.147 26.215 1.00 81.75 100 ASN A N 1
ATOM 855 C CA . ASN A 1 100 ? -11.865 -5.187 26.119 1.00 81.75 100 ASN A CA 1
ATOM 856 C C . ASN A 1 100 ? -11.371 -4.008 25.267 1.00 81.75 100 ASN A C 1
ATOM 858 O O . ASN A 1 100 ? -11.846 -3.791 24.144 1.00 81.75 100 ASN A O 1
ATOM 862 N N . ASN A 1 101 ? -10.416 -3.254 25.813 1.00 83.81 101 ASN A N 1
ATOM 863 C CA . ASN A 1 101 ? -9.802 -2.087 25.175 1.00 83.81 101 ASN A CA 1
ATOM 864 C C . ASN A 1 101 ? -8.292 -2.256 24.935 1.00 83.81 101 ASN A C 1
ATOM 866 O O . ASN A 1 101 ? -7.602 -1.295 24.635 1.00 83.81 101 ASN A O 1
ATOM 870 N N . GLU A 1 102 ? -7.775 -3.477 25.040 1.00 83.75 102 GLU A N 1
ATOM 871 C CA . GLU A 1 102 ? -6.352 -3.783 24.860 1.00 83.75 102 GLU A CA 1
ATOM 872 C C . GLU A 1 102 ? -6.099 -4.566 23.568 1.00 83.75 102 GLU A C 1
ATOM 874 O O . GLU A 1 102 ? -5.130 -4.320 22.848 1.00 83.75 102 GLU A O 1
ATOM 879 N N . LEU A 1 103 ? -6.990 -5.508 23.246 1.00 87.31 103 LEU A N 1
ATOM 880 C CA . LEU A 1 103 ? -6.824 -6.429 22.128 1.00 87.31 103 LEU A CA 1
ATOM 881 C C . LEU A 1 103 ? -7.617 -5.965 20.908 1.00 87.31 103 LEU A C 1
ATOM 883 O O . LEU A 1 103 ? -8.838 -6.114 20.857 1.00 87.31 103 LEU A O 1
ATOM 887 N N . TYR A 1 104 ? -6.919 -5.504 19.873 1.00 91.31 104 TYR A N 1
ATOM 888 C CA . TYR A 1 104 ? -7.517 -5.122 18.594 1.00 91.31 104 TYR A CA 1
ATOM 889 C C . TYR A 1 104 ? -6.883 -5.843 17.405 1.00 91.31 104 TYR A C 1
ATOM 891 O O . TYR A 1 104 ? -5.802 -6.426 17.478 1.00 91.31 104 TYR A O 1
ATOM 899 N N . ARG A 1 105 ? -7.602 -5.824 16.284 1.00 91.06 105 ARG A N 1
ATOM 900 C CA . ARG A 1 105 ? -7.174 -6.367 14.998 1.00 91.06 105 ARG A CA 1
ATOM 901 C C . ARG A 1 105 ? -7.310 -5.306 13.924 1.00 91.06 105 ARG A C 1
ATOM 903 O O . ARG A 1 105 ? -8.283 -4.555 13.896 1.00 91.06 105 ARG A O 1
ATOM 910 N N . ILE A 1 106 ? -6.342 -5.291 13.015 1.00 92.00 106 ILE A N 1
ATOM 911 C CA . ILE A 1 106 ? -6.330 -4.392 11.864 1.00 92.00 106 ILE A CA 1
ATOM 912 C C . ILE A 1 106 ? -6.621 -5.179 10.597 1.00 92.00 106 ILE A C 1
ATOM 914 O O . ILE A 1 106 ? -5.957 -6.164 10.265 1.00 92.00 106 ILE A O 1
ATOM 918 N N . HIS A 1 107 ? -7.611 -4.700 9.860 1.00 89.94 107 HIS A N 1
ATOM 919 C CA . HIS A 1 107 ? -8.024 -5.228 8.577 1.00 89.94 107 HIS A CA 1
ATOM 920 C C . HIS A 1 107 ? -7.735 -4.196 7.494 1.00 89.94 107 HIS A C 1
ATOM 922 O O . HIS A 1 107 ? -8.294 -3.103 7.488 1.00 89.94 107 HIS A O 1
ATOM 928 N N . VAL A 1 108 ? -6.851 -4.537 6.557 1.00 88.94 108 VAL A N 1
ATOM 929 C CA . VAL A 1 108 ? -6.614 -3.702 5.379 1.00 88.94 108 VAL A CA 1
ATOM 930 C C . VAL A 1 108 ? -7.749 -3.937 4.388 1.00 88.94 108 VAL A C 1
ATOM 932 O O . VAL A 1 108 ? -7.870 -5.023 3.821 1.00 88.94 108 VAL A O 1
ATOM 935 N N . SER A 1 109 ? -8.566 -2.910 4.174 1.00 86.19 109 SER A N 1
ATOM 936 C CA . SER A 1 109 ? -9.758 -2.980 3.328 1.00 86.19 109 SER A CA 1
ATOM 937 C C . SER A 1 109 ? -9.423 -2.717 1.865 1.00 86.19 109 SER A C 1
ATOM 939 O O . SER A 1 109 ? -9.896 -3.417 0.972 1.00 86.19 109 SER A O 1
ATOM 941 N N . LYS A 1 110 ? -8.596 -1.699 1.598 1.00 84.69 110 LYS A N 1
ATOM 942 C CA . LYS A 1 110 ? -8.304 -1.258 0.232 1.00 84.69 110 LYS A CA 1
ATOM 943 C C . LYS A 1 110 ? -6.917 -0.653 0.131 1.00 84.69 110 LYS A C 1
ATOM 945 O O . LYS A 1 110 ? -6.539 0.172 0.953 1.00 84.69 110 LYS A O 1
ATOM 950 N N . PHE A 1 111 ? -6.188 -1.007 -0.920 1.00 83.56 111 PHE A N 1
ATOM 951 C CA . PHE A 1 111 ? -4.969 -0.311 -1.312 1.00 83.56 111 PHE A CA 1
ATOM 952 C C . PHE A 1 111 ? -5.072 0.053 -2.786 1.00 83.56 111 PHE A C 1
ATOM 954 O O . PHE A 1 111 ? -4.996 -0.808 -3.666 1.00 83.56 111 PHE A O 1
ATOM 961 N N . SER A 1 112 ? -5.354 1.323 -3.063 1.00 76.88 112 SER A N 1
ATOM 962 C CA . SER A 1 112 ? -5.693 1.741 -4.419 1.00 76.88 112 SER A CA 1
ATOM 963 C C . SER A 1 112 ? -5.342 3.191 -4.703 1.00 76.88 112 SER A C 1
ATOM 965 O O . SER A 1 112 ? -4.976 3.956 -3.815 1.00 76.88 112 SER A O 1
ATOM 967 N N . TYR A 1 113 ? -5.426 3.551 -5.977 1.00 70.94 113 TYR A N 1
ATOM 968 C CA . TYR A 1 113 ? -5.175 4.902 -6.438 1.00 70.94 113 TYR A CA 1
ATOM 969 C C . TYR A 1 113 ? -6.483 5.694 -6.465 1.00 70.94 113 TYR A C 1
ATOM 971 O O . TYR A 1 113 ? -7.347 5.423 -7.301 1.00 70.94 113 TYR A O 1
ATOM 979 N N . GLU A 1 114 ? -6.611 6.670 -5.571 1.00 70.88 114 GLU A N 1
ATOM 980 C CA . GLU A 1 114 ? -7.796 7.517 -5.421 1.00 70.88 114 GLU A CA 1
ATOM 981 C C . GLU A 1 114 ? -7.371 8.981 -5.339 1.00 70.88 114 GLU A C 1
ATOM 983 O O . GLU A 1 114 ? -6.435 9.319 -4.616 1.00 70.88 114 GLU A O 1
ATOM 988 N N . SER A 1 115 ? -8.052 9.854 -6.088 1.00 70.06 115 SER A N 1
ATOM 989 C CA . SER A 1 115 ? -7.812 11.307 -6.059 1.00 70.06 115 SER A CA 1
ATOM 990 C C . SER A 1 115 ? -6.333 11.678 -6.219 1.00 70.06 115 SER A C 1
ATOM 992 O O . SER A 1 115 ? -5.766 12.443 -5.445 1.00 70.06 115 SER A O 1
ATOM 994 N N . GLU A 1 116 ? -5.704 11.055 -7.215 1.00 70.19 116 GLU A N 1
ATOM 995 C CA . GLU A 1 116 ? -4.295 11.210 -7.586 1.00 70.19 116 GLU A CA 1
ATOM 996 C C . GLU A 1 116 ? -3.247 10.719 -6.576 1.00 70.19 116 GLU A C 1
ATOM 998 O O . GLU A 1 116 ? -2.047 10.780 -6.857 1.00 70.19 116 GLU A O 1
ATOM 1003 N N . LYS A 1 117 ? -3.675 10.151 -5.446 1.00 74.75 117 LYS A N 1
ATOM 1004 C CA . LYS A 1 117 ? -2.794 9.632 -4.399 1.00 74.75 117 LYS A CA 1
ATOM 1005 C C . LYS A 1 117 ? -2.989 8.134 -4.209 1.00 74.75 117 LYS A C 1
ATOM 1007 O O . LYS A 1 117 ? -4.064 7.574 -4.432 1.00 74.75 117 LYS A O 1
ATOM 1012 N N . LEU A 1 118 ? -1.913 7.464 -3.808 1.00 78.19 118 LEU A N 1
ATOM 1013 C CA . LEU A 1 118 ? -2.010 6.091 -3.335 1.00 78.19 118 LEU A CA 1
ATOM 1014 C C . LEU A 1 118 ? -2.611 6.128 -1.931 1.00 78.19 118 LEU A C 1
ATOM 1016 O O . LEU A 1 118 ? -2.106 6.830 -1.054 1.00 78.19 118 LEU A O 1
ATOM 1020 N N . THR A 1 119 ? -3.699 5.394 -1.754 1.00 86.75 119 THR A N 1
ATOM 1021 C CA . THR A 1 119 ? -4.515 5.433 -0.549 1.00 86.75 119 THR A CA 1
ATOM 1022 C C . THR A 1 119 ? -4.634 4.028 0.022 1.00 86.75 119 THR A C 1
ATOM 1024 O O . THR A 1 119 ? -5.034 3.092 -0.679 1.00 86.75 119 THR A O 1
ATOM 1027 N N . LEU A 1 120 ? -4.261 3.885 1.293 1.00 89.19 120 LEU A N 1
ATOM 1028 C CA . LEU A 1 120 ? -4.488 2.686 2.092 1.00 89.19 120 LEU A CA 1
ATOM 1029 C C . LEU A 1 120 ? -5.650 2.950 3.044 1.00 89.19 120 LEU A C 1
ATOM 1031 O O . LEU A 1 120 ? -5.550 3.793 3.931 1.00 89.19 120 LEU A O 1
ATOM 1035 N N . THR A 1 121 ? -6.734 2.213 2.866 1.00 91.44 121 THR A N 1
ATOM 1036 C CA . THR A 1 121 ? -7.890 2.217 3.757 1.00 91.44 121 THR A CA 1
ATOM 1037 C C . THR A 1 121 ? -7.845 0.968 4.618 1.00 91.44 121 THR A C 1
ATOM 1039 O O . THR A 1 121 ? -7.689 -0.144 4.102 1.00 91.44 121 THR A O 1
ATOM 1042 N N . TYR A 1 122 ? -8.001 1.147 5.923 1.00 92.81 122 TYR A N 1
ATOM 1043 C CA . TYR A 1 122 ? -8.013 0.061 6.891 1.00 92.81 122 TYR A CA 1
ATOM 1044 C C . TYR A 1 122 ? -9.121 0.264 7.923 1.00 92.81 122 TYR A C 1
ATOM 1046 O O . TYR A 1 122 ? -9.607 1.376 8.126 1.00 92.81 122 TYR A O 1
ATOM 1054 N N . GLN A 1 123 ? -9.510 -0.824 8.570 1.00 93.31 123 GLN A N 1
ATOM 1055 C CA . GLN A 1 123 ? -10.470 -0.864 9.659 1.00 93.31 123 GLN A CA 1
ATOM 1056 C C . GLN A 1 123 ? -9.795 -1.487 10.877 1.00 93.31 123 GLN A C 1
ATOM 1058 O O . GLN A 1 123 ? -9.102 -2.498 10.759 1.00 93.31 123 GLN A O 1
ATOM 1063 N N . VAL A 1 124 ? -9.995 -0.881 12.040 1.00 92.75 124 VAL A N 1
ATOM 1064 C CA . VAL A 1 124 ? -9.568 -1.427 13.329 1.00 92.75 124 VAL A CA 1
ATOM 1065 C C . VAL A 1 124 ? -10.799 -1.919 14.058 1.00 92.75 124 VAL A C 1
ATOM 1067 O O . VAL A 1 124 ? -11.791 -1.197 14.122 1.00 92.75 124 VAL A O 1
ATOM 1070 N N . GLN A 1 125 ? -10.732 -3.131 14.594 1.00 91.50 125 GLN A N 1
ATOM 1071 C CA . GLN A 1 125 ? -11.803 -3.740 15.369 1.00 91.50 125 GLN A CA 1
ATOM 1072 C C . GLN A 1 125 ? -11.236 -4.292 16.674 1.00 91.50 125 GLN A C 1
ATOM 1074 O O . GLN A 1 125 ? -10.261 -5.045 16.657 1.00 91.50 125 GLN A O 1
ATOM 1079 N N . TYR A 1 126 ? -11.853 -3.938 17.797 1.00 88.69 126 TYR A N 1
ATOM 1080 C CA . TYR A 1 126 ? -11.474 -4.484 19.097 1.00 88.69 126 TYR A CA 1
ATOM 1081 C C . TYR A 1 126 ? -12.149 -5.831 19.350 1.00 88.69 126 TYR A C 1
ATOM 1083 O O . TYR A 1 126 ? -13.229 -6.124 18.836 1.00 88.69 126 TYR A O 1
ATOM 1091 N N . SER A 1 127 ? -11.467 -6.665 20.124 1.00 83.88 127 SER A N 1
ATOM 1092 C CA . SER A 1 127 ? -11.968 -7.961 20.570 1.00 83.88 127 SER A CA 1
ATOM 1093 C C . SER A 1 127 ? -12.975 -7.770 21.708 1.00 83.88 127 SER A C 1
ATOM 1095 O O . SER A 1 127 ? -12.949 -6.749 22.392 1.00 83.88 127 SER A O 1
ATOM 1097 N N . GLY A 1 128 ? -13.834 -8.764 21.935 1.00 80.50 128 GLY A N 1
ATOM 1098 C CA . GLY A 1 128 ? -14.819 -8.749 23.021 1.00 80.50 128 GLY A CA 1
ATOM 1099 C C . GLY A 1 128 ? -16.244 -8.454 22.557 1.00 80.50 128 GLY A C 1
ATOM 1100 O O . GLY A 1 128 ? -16.572 -8.577 21.372 1.00 80.50 128 GLY A O 1
ATOM 1101 N N . THR A 1 129 ? -17.100 -8.121 23.520 1.00 79.19 129 THR A N 1
ATOM 1102 C CA . THR A 1 129 ? -18.528 -7.883 23.288 1.00 79.19 129 THR A CA 1
ATOM 1103 C C . THR A 1 129 ? -18.750 -6.559 22.563 1.00 79.19 129 THR A C 1
ATOM 1105 O O . THR A 1 129 ? -18.045 -5.575 22.798 1.00 79.19 129 THR A O 1
ATOM 1108 N N . ARG A 1 130 ? -19.718 -6.546 21.641 1.00 77.25 130 ARG A N 1
ATOM 1109 C CA . ARG A 1 130 ? -19.985 -5.391 20.782 1.00 77.25 130 ARG A CA 1
ATOM 1110 C C . ARG A 1 130 ? -20.581 -4.225 21.571 1.00 77.25 130 ARG A C 1
ATOM 1112 O O . ARG A 1 130 ? -21.607 -4.380 22.227 1.00 77.25 130 ARG A O 1
ATOM 1119 N N . LEU A 1 131 ? -19.969 -3.055 21.433 1.00 79.06 131 LEU A N 1
ATOM 1120 C CA . LEU A 1 131 ? -20.491 -1.760 21.847 1.00 79.06 131 LEU A CA 1
ATOM 1121 C C . LEU A 1 131 ? -21.167 -1.118 20.639 1.00 79.06 131 LEU A C 1
ATOM 1123 O O . LEU A 1 131 ? -20.500 -0.690 19.692 1.00 79.06 131 LEU A O 1
ATOM 1127 N N . ALA A 1 132 ? -22.497 -1.024 20.674 1.00 74.31 132 ALA A N 1
ATOM 1128 C CA . ALA A 1 132 ? -23.285 -0.508 19.561 1.00 74.31 132 ALA A CA 1
ATOM 1129 C C . ALA A 1 132 ? -22.734 0.839 19.037 1.00 74.31 132 ALA A C 1
ATOM 1131 O O . ALA A 1 132 ? -22.677 1.858 19.733 1.00 74.31 132 ALA A O 1
ATOM 1132 N N . GLY A 1 133 ? -22.285 0.822 17.779 1.00 74.25 133 GLY A N 1
ATOM 1133 C CA . GLY A 1 133 ? -21.738 1.987 17.082 1.00 74.25 133 GLY A CA 1
ATOM 1134 C C . GLY A 1 133 ? -20.273 2.336 17.380 1.00 74.25 133 GLY A C 1
ATOM 1135 O O . GLY A 1 133 ? -19.776 3.254 16.741 1.00 74.25 133 GLY A O 1
ATOM 1136 N N . ASN A 1 134 ? -19.577 1.627 18.281 1.00 80.62 134 ASN A N 1
ATOM 1137 C CA . ASN A 1 134 ? -18.158 1.849 18.631 1.00 80.62 134 ASN A CA 1
ATOM 1138 C C . ASN A 1 134 ? -17.298 0.568 18.541 1.00 80.62 134 ASN A C 1
ATOM 1140 O O . ASN A 1 134 ? -16.255 0.443 19.186 1.00 80.62 134 ASN A O 1
ATOM 1144 N N . ASP A 1 135 ? -17.725 -0.390 17.719 1.00 79.12 135 ASP A N 1
ATOM 1145 C CA . ASP A 1 135 ? -17.015 -1.660 17.515 1.00 79.12 135 ASP A CA 1
ATOM 1146 C C . ASP A 1 135 ? -15.767 -1.525 16.642 1.00 79.12 135 ASP A C 1
ATOM 1148 O O . ASP A 1 135 ? -14.829 -2.322 16.743 1.00 79.12 135 ASP A O 1
ATOM 1152 N N . PHE A 1 136 ? -15.765 -0.534 15.751 1.00 87.50 136 PHE A N 1
ATOM 1153 C CA . PHE A 1 136 ? -14.703 -0.341 14.781 1.00 87.50 136 PHE A CA 1
ATOM 1154 C C . PHE A 1 136 ? -14.477 1.130 14.452 1.00 87.50 136 PHE A C 1
ATOM 1156 O O . PHE A 1 136 ? -15.384 1.955 14.529 1.00 87.50 136 PHE A O 1
ATOM 1163 N N . THR A 1 137 ? -13.265 1.435 13.999 1.00 91.19 137 THR A N 1
ATOM 1164 C CA . THR A 1 137 ? -12.918 2.733 13.417 1.00 91.19 137 THR A CA 1
ATOM 1165 C C . THR A 1 137 ? -12.190 2.540 12.096 1.00 91.19 137 THR A C 1
ATOM 1167 O O . THR A 1 137 ? -11.449 1.574 11.906 1.00 91.19 137 THR A O 1
ATOM 1170 N N . ASN A 1 138 ? -12.417 3.456 11.159 1.00 92.50 138 ASN A N 1
ATOM 1171 C CA . ASN A 1 138 ? -11.799 3.417 9.840 1.00 92.50 138 ASN A CA 1
ATOM 1172 C C . ASN A 1 138 ? -10.645 4.417 9.764 1.00 92.50 138 ASN A C 1
ATOM 1174 O O . ASN A 1 138 ? -10.743 5.564 10.209 1.00 92.50 138 ASN A O 1
ATOM 1178 N N . GLY A 1 139 ? -9.543 3.998 9.156 1.00 90.75 139 GLY A N 1
ATOM 1179 C CA . GLY A 1 139 ? -8.365 4.814 8.908 1.00 90.75 139 GLY A CA 1
ATOM 1180 C C . GLY A 1 139 ? -8.043 4.910 7.423 1.00 90.75 139 GLY A C 1
ATOM 1181 O O . GLY A 1 139 ? -8.328 4.002 6.641 1.00 90.75 139 GLY A O 1
ATOM 1182 N N . VAL A 1 140 ? -7.450 6.038 7.035 1.00 92.00 140 VAL A N 1
ATOM 1183 C CA . VAL A 1 140 ? -7.016 6.299 5.663 1.00 92.00 140 VAL A CA 1
ATOM 1184 C C . VAL A 1 140 ? -5.617 6.896 5.704 1.00 92.00 140 VAL A C 1
ATOM 1186 O O . VAL A 1 140 ? -5.422 7.954 6.295 1.00 92.00 140 VAL A O 1
ATOM 1189 N N . ILE A 1 141 ? -4.664 6.238 5.049 1.00 89.94 141 ILE A N 1
ATOM 1190 C CA . ILE A 1 141 ? -3.300 6.735 4.854 1.00 89.94 141 ILE A CA 1
ATOM 1191 C C . ILE A 1 141 ? -3.163 7.187 3.407 1.00 89.94 141 ILE A C 1
ATOM 1193 O O . ILE A 1 141 ? -3.441 6.419 2.483 1.00 89.94 141 ILE A O 1
ATOM 1197 N N . LYS A 1 142 ? -2.720 8.429 3.210 1.00 88.88 142 LYS A N 1
ATOM 1198 C CA . LYS A 1 142 ? -2.420 8.992 1.890 1.00 88.88 142 LYS A CA 1
ATOM 1199 C C . LYS A 1 142 ? -0.908 9.106 1.748 1.00 88.88 142 LYS A C 1
ATOM 1201 O O . LYS A 1 142 ? -0.291 9.895 2.456 1.00 88.88 142 LYS A O 1
ATOM 1206 N N . PHE A 1 143 ? -0.329 8.334 0.836 1.00 82.06 143 PHE A N 1
ATOM 1207 C CA . PHE A 1 143 ? 1.113 8.357 0.595 1.00 82.06 143 PHE A CA 1
ATOM 1208 C C . PHE A 1 143 ? 1.521 9.575 -0.237 1.00 82.06 143 PHE A C 1
ATOM 1210 O O . PHE A 1 143 ? 0.753 10.078 -1.067 1.00 82.06 143 PHE A O 1
ATOM 1217 N N . SER A 1 144 ? 2.748 10.041 -0.012 1.00 74.81 144 SER A N 1
ATOM 1218 C CA . SER A 1 144 ? 3.352 11.152 -0.748 1.00 74.81 144 SER A CA 1
ATOM 1219 C C . SER A 1 144 ? 3.800 10.738 -2.159 1.00 74.81 144 SER A C 1
ATOM 1221 O O . SER A 1 144 ? 3.978 9.557 -2.475 1.00 74.81 144 SER A O 1
ATOM 1223 N N . SER A 1 145 ? 4.033 11.722 -3.032 1.00 62.19 145 SER A N 1
ATOM 1224 C CA . SER A 1 145 ? 4.453 11.498 -4.425 1.00 62.19 145 SER A CA 1
ATOM 1225 C C . SER A 1 145 ? 5.816 10.794 -4.567 1.00 62.19 145 SER A C 1
ATOM 1227 O O . SER A 1 145 ? 6.085 10.196 -5.606 1.00 62.19 145 SER A O 1
ATOM 1229 N N . ILE A 1 146 ? 6.680 10.836 -3.546 1.00 65.44 146 ILE A N 1
ATOM 1230 C CA . ILE A 1 146 ? 8.017 10.211 -3.571 1.00 65.44 146 ILE A CA 1
ATOM 1231 C C . ILE A 1 146 ? 7.931 8.722 -3.220 1.00 65.44 146 ILE A C 1
ATOM 1233 O O . ILE A 1 146 ? 8.489 7.880 -3.924 1.00 65.44 146 ILE A O 1
ATOM 1237 N N . GLU A 1 147 ? 7.164 8.374 -2.188 1.00 63.22 147 GLU A N 1
ATOM 1238 C CA . GLU A 1 147 ? 6.873 6.976 -1.834 1.00 63.22 147 GLU A CA 1
ATOM 1239 C C . GLU A 1 147 ? 6.165 6.258 -2.992 1.00 63.22 147 GLU A C 1
ATOM 1241 O O . GLU A 1 147 ? 6.399 5.076 -3.253 1.00 63.22 147 GLU A O 1
ATOM 1246 N N . TRP A 1 148 ? 5.375 7.010 -3.764 1.00 59.75 148 TRP A N 1
ATOM 1247 C CA . TRP A 1 148 ? 4.813 6.569 -5.033 1.00 59.75 148 TRP A CA 1
ATOM 1248 C C . TRP A 1 148 ? 5.874 6.259 -6.089 1.00 59.75 148 TRP A C 1
ATOM 1250 O O . TRP A 1 148 ? 5.768 5.207 -6.705 1.00 59.75 148 TRP A O 1
ATOM 1260 N N . LEU A 1 149 ? 6.902 7.092 -6.300 1.00 57.94 149 LEU A N 1
ATOM 1261 C CA . LEU A 1 149 ? 7.960 6.802 -7.285 1.00 57.94 149 LEU A CA 1
ATOM 1262 C C . LEU A 1 149 ? 8.673 5.479 -6.983 1.00 57.94 149 LEU A C 1
ATOM 1264 O O . LEU A 1 149 ? 8.874 4.670 -7.889 1.00 57.94 149 LEU A O 1
ATOM 1268 N N . LEU A 1 150 ? 8.974 5.221 -5.711 1.00 62.91 150 LEU A N 1
ATOM 1269 C CA . LEU A 1 150 ? 9.558 3.956 -5.259 1.00 62.91 150 LEU A CA 1
ATOM 1270 C C . LEU A 1 150 ? 8.621 2.774 -5.519 1.00 62.91 150 LEU A C 1
ATOM 1272 O O . LEU A 1 150 ? 9.030 1.747 -6.067 1.00 62.91 150 LEU A O 1
ATOM 1276 N N . PHE A 1 151 ? 7.337 2.935 -5.199 1.00 62.53 151 PHE A N 1
ATOM 1277 C CA . PHE A 1 151 ? 6.331 1.919 -5.487 1.00 62.53 151 PHE A CA 1
ATOM 1278 C C . PHE A 1 151 ? 6.162 1.689 -6.994 1.00 62.53 151 PHE A C 1
ATOM 1280 O O . PHE A 1 151 ? 5.986 0.550 -7.433 1.00 62.53 151 PHE A O 1
ATOM 1287 N N . LYS A 1 152 ? 6.271 2.751 -7.805 1.00 58.59 152 LYS A N 1
ATOM 1288 C CA . LYS A 1 152 ? 6.230 2.651 -9.261 1.00 58.59 152 LYS A CA 1
ATOM 1289 C C . LYS A 1 152 ? 7.386 1.845 -9.798 1.00 58.59 152 LYS A C 1
ATOM 1291 O O . LYS A 1 152 ? 7.162 1.013 -10.669 1.00 58.59 152 LYS A O 1
ATOM 1296 N N . PHE A 1 153 ? 8.579 2.086 -9.272 1.00 59.12 153 PHE A N 1
ATOM 1297 C CA . PHE A 1 153 ? 9.783 1.375 -9.663 1.00 59.12 153 PHE A CA 1
ATOM 1298 C C . PHE A 1 153 ? 9.629 -0.122 -9.381 1.00 59.12 153 PHE A C 1
ATOM 1300 O O . PHE A 1 153 ? 9.755 -0.943 -10.282 1.00 59.12 153 PHE A O 1
ATOM 1307 N N . ILE A 1 154 ? 9.218 -0.484 -8.163 1.00 62.25 154 ILE A N 1
ATOM 1308 C CA . ILE A 1 154 ? 9.022 -1.887 -7.762 1.00 62.25 154 ILE A CA 1
ATOM 1309 C C . ILE A 1 154 ? 7.888 -2.552 -8.560 1.00 62.25 154 ILE A C 1
ATOM 1311 O O . ILE A 1 154 ? 8.014 -3.701 -8.988 1.00 62.25 154 ILE A O 1
ATOM 1315 N N . GLY A 1 155 ? 6.776 -1.842 -8.772 1.00 60.12 155 GLY A N 1
ATOM 1316 C CA . GLY A 1 155 ? 5.646 -2.319 -9.570 1.00 60.12 155 GLY A CA 1
ATOM 1317 C C . GLY A 1 155 ? 6.002 -2.504 -11.045 1.00 60.12 155 GLY A C 1
ATOM 1318 O O . GLY A 1 155 ? 5.586 -3.491 -11.645 1.00 60.12 155 GLY A O 1
ATOM 1319 N N . PHE A 1 156 ? 6.818 -1.606 -11.602 1.00 62.00 156 PHE A N 1
ATOM 1320 C CA . PHE A 1 156 ? 7.367 -1.717 -12.951 1.00 62.00 156 PHE A CA 1
ATOM 1321 C C . PHE A 1 156 ? 8.262 -2.949 -13.068 1.00 62.00 156 PHE A C 1
ATOM 1323 O O . PHE A 1 156 ? 7.996 -3.785 -13.914 1.00 62.00 156 PHE A O 1
ATOM 1330 N N . PHE A 1 157 ? 9.221 -3.153 -12.160 1.00 61.59 157 PHE A N 1
ATOM 1331 C CA . PHE A 1 157 ? 10.056 -4.362 -12.165 1.00 61.59 157 PHE A CA 1
ATOM 1332 C C . PHE A 1 157 ? 9.240 -5.658 -12.061 1.00 61.59 157 PHE A C 1
ATOM 1334 O O . PHE A 1 157 ? 9.517 -6.624 -12.767 1.00 61.59 157 PHE A O 1
ATOM 1341 N N . LYS A 1 158 ? 8.202 -5.694 -11.217 1.00 57.41 158 LYS A N 1
ATOM 1342 C CA . LYS A 1 158 ? 7.313 -6.864 -11.129 1.00 57.41 158 LYS A CA 1
ATOM 1343 C C . LYS A 1 158 ? 6.504 -7.090 -12.405 1.00 57.41 158 LYS A C 1
ATOM 1345 O O . LYS A 1 158 ? 6.347 -8.238 -12.806 1.00 57.41 158 LYS A O 1
ATOM 1350 N N . PHE A 1 159 ? 5.999 -6.022 -13.021 1.00 57.25 159 PHE A N 1
ATOM 1351 C CA . PHE A 1 159 ? 5.311 -6.070 -14.313 1.00 57.25 159 PHE A CA 1
ATOM 1352 C C . PHE A 1 159 ? 6.249 -6.590 -15.412 1.00 57.25 159 PHE A C 1
ATOM 1354 O O . PHE A 1 159 ? 5.848 -7.451 -16.191 1.00 57.25 159 PHE A O 1
ATOM 1361 N N . SER A 1 160 ? 7.514 -6.165 -15.381 1.00 57.75 160 SER A N 1
ATOM 1362 C CA . SER A 1 160 ? 8.560 -6.558 -16.326 1.00 57.75 160 SER A CA 1
ATOM 1363 C C . SER A 1 160 ? 8.938 -8.030 -16.301 1.00 57.75 160 SER A C 1
ATOM 1365 O O . SER A 1 160 ? 9.332 -8.574 -17.324 1.00 57.75 160 SER A O 1
ATOM 1367 N N . ILE A 1 161 ? 8.831 -8.677 -15.142 1.00 56.25 161 ILE A N 1
ATOM 1368 C CA . ILE A 1 161 ? 9.332 -10.043 -14.945 1.00 56.25 161 ILE A CA 1
ATOM 1369 C C . ILE A 1 161 ? 8.216 -11.096 -15.072 1.00 56.25 161 ILE A C 1
ATOM 1371 O O . ILE A 1 161 ? 8.512 -12.259 -15.321 1.00 56.25 161 ILE A O 1
ATOM 1375 N N . LYS A 1 162 ? 6.939 -10.734 -14.866 1.00 47.88 162 LYS A N 1
ATOM 1376 C CA . LYS A 1 162 ? 5.871 -11.721 -14.590 1.00 47.88 162 LYS A CA 1
ATOM 1377 C C . LYS A 1 162 ? 4.701 -11.806 -15.574 1.00 47.88 162 LYS A C 1
ATOM 1379 O O . LYS A 1 162 ? 3.817 -12.621 -15.325 1.00 47.88 162 LYS A O 1
ATOM 1384 N N . GLN A 1 163 ? 4.632 -11.013 -16.640 1.00 53.38 163 GLN A N 1
ATOM 1385 C CA . GLN A 1 163 ? 3.521 -11.118 -17.599 1.00 53.38 163 GLN A CA 1
ATOM 1386 C C . GLN A 1 163 ? 4.000 -11.574 -18.978 1.00 53.38 163 GLN A C 1
ATOM 1388 O O . GLN A 1 163 ? 4.956 -11.023 -19.504 1.00 53.38 163 GLN A O 1
ATOM 1393 N N . GLU A 1 164 ? 3.300 -12.542 -19.577 1.00 48.00 164 GLU A N 1
ATOM 1394 C CA . GLU A 1 164 ? 3.437 -12.929 -20.996 1.00 48.00 164 GLU A CA 1
ATOM 1395 C C . GLU A 1 164 ? 3.222 -11.747 -21.953 1.00 48.00 164 GLU A C 1
ATOM 1397 O O . GLU A 1 164 ? 3.736 -11.754 -23.061 1.00 48.00 164 GLU A O 1
ATOM 1402 N N . ASP A 1 165 ? 2.543 -10.689 -21.499 1.00 47.38 165 ASP A N 1
ATOM 1403 C CA . ASP A 1 165 ? 2.405 -9.414 -22.213 1.00 47.38 165 ASP A CA 1
ATOM 1404 C C . ASP A 1 165 ? 3.675 -8.532 -22.155 1.00 47.38 165 ASP A C 1
ATOM 1406 O O . ASP A 1 165 ? 3.674 -7.428 -22.702 1.00 47.38 165 ASP A O 1
ATOM 1410 N N . ALA A 1 166 ? 4.741 -8.966 -21.462 1.00 49.38 166 ALA A N 1
ATOM 1411 C CA . ALA A 1 166 ? 5.971 -8.205 -21.228 1.00 49.38 166 ALA A CA 1
ATOM 1412 C C . ALA A 1 166 ? 7.134 -8.246 -22.221 1.00 49.38 166 ALA A C 1
ATOM 1414 O O . ALA A 1 166 ? 7.829 -7.223 -22.317 1.00 49.38 166 ALA A O 1
ATOM 1415 N N . PRO A 1 167 ? 7.367 -9.327 -22.980 1.00 51.25 167 PRO A N 1
ATOM 1416 C CA . PRO A 1 167 ? 8.521 -9.381 -23.862 1.00 51.25 167 PRO A CA 1
ATOM 1417 C C . PRO A 1 167 ? 8.444 -8.307 -24.960 1.00 51.25 167 PRO A C 1
ATOM 1419 O O . PRO A 1 167 ? 9.462 -7.690 -25.269 1.00 51.25 167 PRO A O 1
ATOM 1422 N N . ASP A 1 168 ? 7.246 -7.962 -25.439 1.00 53.50 168 ASP A N 1
ATOM 1423 C CA . ASP A 1 168 ? 7.090 -6.994 -26.531 1.00 53.50 168 ASP A CA 1
ATOM 1424 C C . ASP A 1 168 ? 7.317 -5.534 -26.113 1.00 53.50 168 ASP A C 1
ATOM 1426 O O . ASP A 1 168 ? 7.746 -4.720 -26.932 1.00 53.50 168 ASP A O 1
ATOM 1430 N N . TYR A 1 169 ? 7.051 -5.161 -24.851 1.00 56.06 169 TYR A N 1
ATOM 1431 C CA . TYR A 1 169 ? 7.185 -3.760 -24.424 1.00 56.06 169 TYR A CA 1
ATOM 1432 C C . TYR A 1 169 ? 8.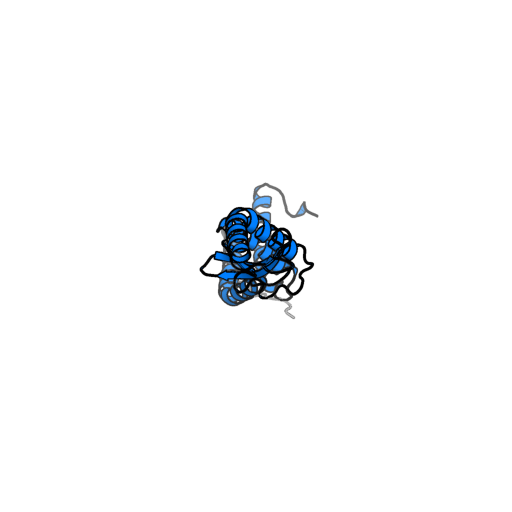544 -3.411 -23.824 1.00 56.06 169 TYR A C 1
ATOM 1434 O O . TYR A 1 169 ? 8.936 -2.248 -23.893 1.00 56.06 169 TYR A O 1
ATOM 1442 N N . LEU A 1 170 ? 9.260 -4.363 -23.221 1.00 59.69 170 LEU A N 1
ATOM 1443 C CA . LEU A 1 170 ? 10.570 -4.099 -22.612 1.00 59.69 170 LEU A CA 1
ATOM 1444 C C . LEU A 1 170 ? 11.706 -4.163 -23.606 1.00 59.69 170 LEU A C 1
ATOM 1446 O O . LEU A 1 170 ? 12.647 -3.383 -23.488 1.00 59.69 170 LEU A O 1
ATOM 1450 N N . LEU A 1 171 ? 11.619 -5.071 -24.572 1.00 64.12 171 LEU A N 1
ATOM 1451 C CA . LEU A 1 171 ? 12.714 -5.371 -25.479 1.00 64.12 171 LEU A CA 1
ATOM 1452 C C . LEU A 1 171 ? 13.196 -4.131 -26.259 1.00 64.12 171 LEU A C 1
ATOM 1454 O O . LEU A 1 171 ? 14.400 -3.886 -26.247 1.00 64.12 171 LEU A O 1
ATOM 1458 N N . PRO A 1 172 ? 12.327 -3.250 -26.801 1.00 64.31 172 PRO A N 1
ATOM 1459 C CA . PRO A 1 172 ? 12.783 -2.013 -27.441 1.00 64.31 172 PRO A CA 1
ATOM 1460 C C . PRO A 1 172 ? 13.507 -1.051 -26.485 1.00 64.31 172 PRO A C 1
ATOM 1462 O O . PRO A 1 172 ? 14.489 -0.420 -26.869 1.00 64.31 172 PRO A O 1
ATOM 1465 N N . TRP A 1 173 ? 13.058 -0.951 -25.229 1.00 66.25 173 TRP A N 1
ATOM 1466 C CA . TRP A 1 173 ? 13.684 -0.084 -24.225 1.00 66.25 173 TRP A CA 1
ATOM 1467 C C . TRP A 1 173 ? 15.007 -0.647 -23.712 1.00 66.25 173 TRP A C 1
ATOM 1469 O O . TRP A 1 173 ? 15.949 0.117 -23.527 1.00 66.25 173 TRP A O 1
ATOM 1479 N N . VAL A 1 174 ? 15.090 -1.966 -23.525 1.00 66.88 174 VAL A N 1
ATOM 1480 C CA . VAL A 1 174 ? 16.316 -2.677 -23.139 1.00 66.88 174 VAL A CA 1
ATOM 1481 C C . VAL A 1 174 ? 17.357 -2.592 -24.254 1.00 66.88 174 VAL A C 1
ATOM 1483 O O . VAL A 1 174 ? 18.516 -2.291 -23.989 1.00 66.88 174 VAL A O 1
ATOM 1486 N N . LEU A 1 175 ? 16.956 -2.782 -25.513 1.00 67.69 175 LEU A N 1
ATOM 1487 C CA . LEU A 1 175 ? 17.853 -2.611 -26.656 1.00 67.69 175 LEU A CA 1
ATOM 1488 C C . LEU A 1 175 ? 18.324 -1.159 -26.794 1.00 67.69 175 LEU A C 1
ATOM 1490 O O . LEU A 1 175 ? 19.498 -0.923 -27.068 1.00 67.69 175 LEU A O 1
ATOM 1494 N N . PHE A 1 176 ? 17.446 -0.182 -26.557 1.00 69.88 176 PHE A N 1
ATOM 1495 C CA . PHE A 1 176 ? 17.819 1.232 -26.574 1.00 69.88 176 PHE A CA 1
ATOM 1496 C C . PHE A 1 176 ? 18.821 1.585 -25.466 1.00 69.88 176 PHE A C 1
ATOM 1498 O O . PHE A 1 176 ? 19.821 2.255 -25.732 1.00 69.88 176 PHE A O 1
ATOM 1505 N N . THR A 1 177 ? 18.608 1.115 -24.233 1.00 71.00 177 THR A N 1
ATOM 1506 C CA . THR A 1 177 ? 19.557 1.352 -23.135 1.00 71.00 177 THR A CA 1
ATOM 1507 C C . THR A 1 177 ? 20.879 0.627 -23.356 1.00 71.00 177 THR A C 1
ATOM 1509 O O . THR A 1 177 ? 21.925 1.238 -23.156 1.00 71.00 177 THR A O 1
ATOM 1512 N N . LEU A 1 178 ? 20.868 -0.617 -23.845 1.00 73.94 178 LEU A N 1
ATOM 1513 C CA . LEU A 1 178 ? 22.087 -1.332 -24.239 1.00 73.94 178 LEU A CA 1
ATOM 1514 C C . LEU A 1 178 ? 22.846 -0.598 -25.353 1.00 73.94 178 LEU A C 1
ATOM 1516 O O . LEU A 1 178 ? 24.067 -0.472 -25.275 1.00 73.94 178 LEU A O 1
ATOM 1520 N N . ALA A 1 179 ? 22.146 -0.048 -26.350 1.00 71.19 179 ALA A N 1
ATOM 1521 C CA . ALA A 1 179 ? 22.753 0.727 -27.432 1.00 71.19 179 ALA A CA 1
ATOM 1522 C C . ALA A 1 179 ? 23.382 2.046 -26.941 1.00 71.19 179 ALA A C 1
ATOM 1524 O O . ALA A 1 179 ? 24.447 2.441 -27.428 1.00 71.19 179 ALA A O 1
ATOM 1525 N N . LEU A 1 180 ? 22.764 2.710 -25.956 1.00 70.50 180 LEU A N 1
ATOM 1526 C CA . LEU A 1 180 ? 23.335 3.881 -25.284 1.00 70.50 180 LEU A CA 1
ATOM 1527 C C . LEU A 1 180 ? 24.574 3.516 -24.461 1.00 70.50 180 LEU A C 1
ATOM 1529 O O . LEU A 1 180 ? 25.599 4.185 -24.579 1.00 70.50 180 LEU A O 1
ATOM 1533 N N . VAL A 1 181 ? 24.504 2.442 -23.670 1.00 76.44 181 VAL A N 1
ATOM 1534 C CA . VAL A 1 181 ? 25.630 1.951 -22.860 1.00 76.44 181 VAL A CA 1
ATOM 1535 C C . VAL A 1 181 ? 26.806 1.566 -23.757 1.00 76.44 181 VAL A C 1
ATOM 1537 O O . VAL A 1 181 ? 27.918 2.031 -23.525 1.00 76.44 181 VAL A O 1
ATOM 1540 N N . CYS A 1 182 ? 26.566 0.828 -24.844 1.00 72.38 182 CYS A N 1
ATOM 1541 C CA . CYS A 1 182 ? 27.596 0.512 -25.837 1.00 72.38 182 CYS A CA 1
ATOM 1542 C C . CYS A 1 182 ? 28.186 1.779 -26.476 1.00 72.38 182 CYS A C 1
ATOM 1544 O O . CYS A 1 182 ? 29.397 1.861 -26.676 1.00 72.38 182 CYS A O 1
ATOM 1546 N N . GLY A 1 183 ? 27.362 2.795 -26.754 1.00 68.69 183 GLY A N 1
ATOM 1547 C CA . GLY A 1 183 ? 27.816 4.090 -27.268 1.00 68.69 183 GLY A CA 1
ATOM 1548 C C . GLY A 1 183 ? 28.763 4.828 -26.321 1.00 68.69 183 GLY A C 1
ATOM 1549 O O . GLY A 1 183 ? 29.783 5.365 -26.760 1.00 68.69 183 GLY A O 1
ATOM 1550 N N . VAL A 1 184 ? 28.451 4.828 -25.022 1.00 75.12 184 VAL A N 1
ATOM 1551 C CA . VAL A 1 184 ? 29.284 5.437 -23.973 1.00 75.12 184 VAL A CA 1
ATOM 1552 C C . VAL A 1 184 ? 30.575 4.643 -23.767 1.00 75.12 184 VAL A C 1
ATOM 1554 O O . VAL A 1 184 ? 31.649 5.237 -23.768 1.00 75.12 184 VAL A O 1
ATOM 1557 N N . LEU A 1 185 ? 30.494 3.312 -23.672 1.00 70.69 185 LEU A N 1
ATOM 1558 C CA . LEU A 1 185 ? 31.661 2.434 -23.519 1.00 70.69 185 LEU A CA 1
ATOM 1559 C C . LEU A 1 185 ? 32.636 2.572 -24.695 1.00 70.69 185 LEU A C 1
ATOM 1561 O O . LEU A 1 185 ? 33.839 2.714 -24.487 1.00 70.69 185 LEU A O 1
ATOM 1565 N N . THR A 1 186 ? 32.111 2.665 -25.920 1.00 68.06 186 THR A N 1
ATOM 1566 C CA . THR A 1 186 ? 32.928 2.888 -27.122 1.00 68.06 186 THR A CA 1
ATOM 1567 C C . THR A 1 186 ? 33.610 4.261 -27.097 1.00 68.06 186 THR A C 1
ATOM 1569 O O . THR A 1 186 ? 34.757 4.382 -27.521 1.00 68.06 186 THR A O 1
ATOM 1572 N N . LYS A 1 187 ? 32.947 5.312 -26.582 1.00 68.44 187 LYS A N 1
ATOM 1573 C CA . LYS A 1 187 ? 33.570 6.638 -26.392 1.00 68.44 187 LYS A CA 1
ATOM 1574 C C . LYS A 1 187 ? 34.675 6.636 -25.332 1.00 68.44 187 LYS A C 1
ATOM 1576 O O . LYS A 1 187 ? 35.578 7.458 -25.420 1.00 68.44 187 LYS A O 1
ATOM 1581 N N . LEU A 1 188 ? 34.606 5.727 -24.364 1.00 75.75 188 LEU A N 1
ATOM 1582 C CA . LEU A 1 188 ? 35.628 5.527 -23.334 1.00 75.75 188 LEU A CA 1
ATOM 1583 C C . LEU A 1 188 ? 36.754 4.575 -23.783 1.00 75.75 188 LEU A C 1
ATOM 1585 O O . LEU A 1 188 ? 37.612 4.231 -22.978 1.00 75.75 188 LEU A O 1
ATOM 1589 N N . GLY A 1 189 ? 36.772 4.150 -25.054 1.00 67.94 189 GLY A N 1
ATOM 1590 C CA . GLY A 1 189 ? 37.808 3.273 -25.612 1.00 67.94 189 GLY A CA 1
ATOM 1591 C C . GLY A 1 189 ? 37.630 1.785 -25.296 1.00 67.94 189 GLY A C 1
ATOM 1592 O O . GLY A 1 189 ? 38.482 0.980 -25.662 1.00 67.94 189 GLY A O 1
ATOM 1593 N N . ILE A 1 190 ? 36.523 1.395 -24.658 1.00 63.25 190 ILE A N 1
ATOM 1594 C CA . ILE A 1 190 ? 36.212 -0.003 -24.346 1.00 63.25 190 ILE A CA 1
ATOM 1595 C C . ILE A 1 190 ? 35.449 -0.586 -25.538 1.00 63.25 190 ILE A C 1
ATOM 1597 O O . ILE A 1 190 ? 34.274 -0.286 -25.761 1.00 63.25 190 ILE A O 1
ATOM 1601 N N . SER A 1 191 ? 36.141 -1.391 -26.346 1.00 55.66 191 SER A N 1
ATOM 1602 C CA . SER A 1 191 ? 35.539 -2.088 -27.484 1.00 55.66 191 SER A CA 1
ATOM 1603 C C . SER A 1 191 ? 34.651 -3.238 -26.995 1.00 55.66 191 SER A C 1
ATOM 1605 O O . SER A 1 191 ? 35.036 -3.996 -26.106 1.00 55.66 191 SER A O 1
ATOM 1607 N N . VAL A 1 192 ? 33.479 -3.402 -27.615 1.00 53.75 192 VAL A N 1
ATOM 1608 C CA . VAL A 1 192 ? 32.498 -4.458 -27.291 1.00 53.75 192 VAL A CA 1
ATOM 1609 C C . VAL A 1 19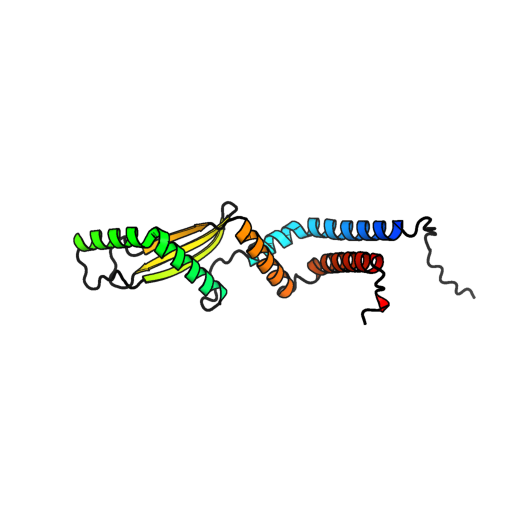2 ? 33.092 -5.869 -27.457 1.00 53.75 192 VAL A C 1
ATOM 1611 O O . VAL A 1 192 ? 32.662 -6.791 -26.778 1.00 53.75 192 VAL A O 1
ATOM 1614 N N . ASN A 1 193 ? 34.157 -6.026 -28.253 1.00 49.97 193 ASN A N 1
ATOM 1615 C CA . ASN A 1 193 ? 34.878 -7.294 -28.424 1.00 49.97 193 ASN A CA 1
ATOM 1616 C C . ASN A 1 193 ? 35.713 -7.716 -27.196 1.00 49.97 193 ASN A C 1
ATOM 1618 O O . ASN A 1 193 ? 36.313 -8.784 -27.214 1.00 49.97 193 ASN A O 1
ATOM 1622 N N . CYS A 1 194 ? 35.792 -6.886 -26.150 1.00 45.66 194 CYS A N 1
ATOM 1623 C CA . CYS A 1 194 ? 36.495 -7.202 -24.901 1.00 45.66 194 CYS A CA 1
ATOM 1624 C C . CYS A 1 194 ? 35.561 -7.706 -23.788 1.00 45.66 194 CYS A C 1
ATOM 1626 O O . CYS A 1 194 ? 36.040 -8.034 -22.706 1.00 45.66 194 CYS A O 1
ATOM 1628 N N . ILE A 1 195 ? 34.246 -7.738 -24.027 1.00 48.47 195 ILE A N 1
ATOM 1629 C CA . ILE A 1 195 ? 33.248 -8.266 -23.092 1.00 48.47 195 ILE A CA 1
ATOM 1630 C C . ILE A 1 195 ? 32.721 -9.564 -23.710 1.00 48.47 195 ILE A C 1
ATOM 1632 O O . ILE A 1 195 ? 31.724 -9.561 -24.429 1.00 48.47 195 ILE A O 1
ATOM 1636 N N . GLY A 1 196 ? 33.475 -10.641 -23.493 1.00 35.66 196 GLY A N 1
ATOM 1637 C CA . GLY A 1 196 ? 33.091 -12.026 -23.767 1.00 35.66 196 GLY A CA 1
ATOM 1638 C C . GLY A 1 196 ? 32.944 -12.777 -22.458 1.00 35.66 196 GLY A C 1
ATOM 1639 O O . GLY A 1 196 ? 33.851 -12.616 -21.611 1.00 35.66 196 GLY A O 1
#

Foldseek 3Di:
DDDDPDPVPPPPPCPDPVVVLVVVLVVLVVVLVVVCVVCVVVCVVLLQVLQWPQDDPDCPDPVNVVLQVVVVVCCVPPPLVVLLVVLVVLCVVPPDPFDDSPAKGKAFRTFHQDPNWTKTKIKIAGDTDDRVPSRIDIDIDTDDPVVVVVVSVVSVVCSCPDDPVRPVNVVSVVVSVVSVVQVVCVVVVNHPVVVD